Protein AF-M7ZWA8-F1 (afdb_monomer_lite)

Sequence (330 aa):
MGPLGFSVDQLMELAGLSVATAVAEVYKLSEHTRVLIICGPGNNGGDGLVAARHLYHFGYKPFVCYPKRTAKPLYSGLVTQLESLAIPFVPVEDLPQDLSGQYDIVIDAMFGFSFHGAPRPPFDDLIQMLVSLSVIGDSAKRPPIVSVDIPSGWHVEEGDVSGGGIKPDMLVSLTAPKLCAKKFTGPHHFLGGRFVPPPISSKYGLELPPYPGTSMCVRIGKVPSVDISSLRENYISPELLETQVMPNPFDQFRTWFDEAVTAGLREPNAMALTTVNKAGKPSSRMVLLKGVDKQGFVWYTNYGSQKAHDLSENSNAALLFYWNEMNRQL

InterPro domains:
  IPR004443 YjeF N-terminal domain [PF03853] (9-180)
  IPR004443 YjeF N-terminal domain [PS51385] (1-208)
  IPR004443 YjeF N-terminal domain [TIGR00197] (4-185)
  IPR011576 Pyridoxamine 5'-phosphate oxidase, N-terminal [PF01243] (257-326)
  IPR012349 FMN-binding split barrel [G3DSA:2.30.110.10] (234-330)
  IPR032976 YjeF N-terminal domain-containing protein NAXE-like [PTHR13232] (1-326)
  IPR036652 YjeF N-terminal domain superfamily [G3DSA:3.40.50.10260] (1-225)
  IPR036652 YjeF N-terminal domain superfamily [SSF64153] (4-215)

Radius of gyration: 27.03 Å; chains: 1; bounding box: 62×46×78 Å

Foldseek 3Di:
DDPVPDDLLNLLLQLLQLLLLLCCVPPPCVQFAEEEEEAAQDSLSSSSLSVQLVNVVVRHQYEYAYAHHHPDPSRVVSVVSCVVSVRHHAYPVRDDLACQVPGQAYEASHDAQPDDDADDPPVVVVFVSQLVLVPPPPPPGHHAYE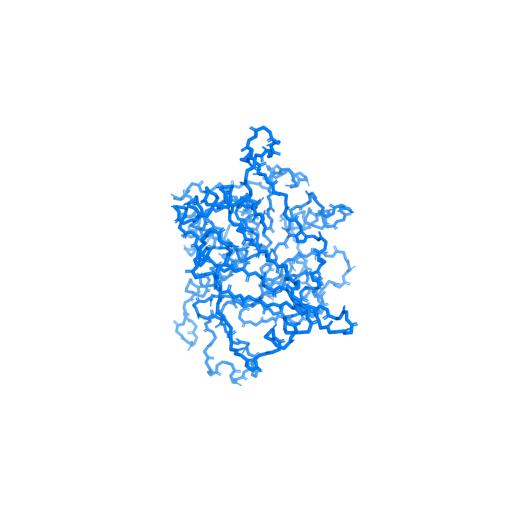YRQAQPPAHQACGCPVVSGHQGLEYEHEPDHTNNCVVHDHQWYKYARPPQDPVNCVVVVPPDDDDPDPRRMDTDDDNGPPPPVVPDDDDPAPDDDPVNADPDVQVRVVVVLVVCVVVVHDQQQWKKKWFAAPVRDIDIDIFGFDDQDPVGTDTDDDCPDPRVNRCVRPVDMDIWGDDPVNRDMD

Secondary structure (DSSP, 8-state):
--TTS--HHHHHHHHHHHHHHHHHHHS-TTT--EEEEEE-SSHHHHHHHHHHHHHHHTT-EEEEE-SS---SHHHHHHHHHHHHTTPPBPPGGGS-S--TTT-SEEEEES--TT--S---TTHHHHHHHHHHHHH-S-TTSSPPEEEESS-TTSBTTTB-TTS-S---SEEEEESS--GGGGG--SSEEEEE-TT--HHHHHHHT--PPPPPTT-SEEEESSPP---GGGG-----PPP--GGGS-SSHHHHHHHHHHHHHHTT-SSTTEEEEEEE-TTS-EEEEEEEEEEE-SS-EEE---TTSHHHHHHHH---EEEE-EEGGGTEE-

Structure (mmCIF, N/CA/C/O backbone):
data_AF-M7ZWA8-F1
#
_entry.id   AF-M7ZWA8-F1
#
loop_
_atom_site.group_PDB
_atom_site.id
_atom_site.type_symbol
_atom_site.label_atom_id
_atom_site.label_alt_id
_atom_site.label_comp_id
_atom_site.label_asym_id
_atom_site.label_entity_id
_atom_site.label_seq_id
_atom_site.pdbx_PDB_ins_code
_atom_site.Cartn_x
_atom_site.Cartn_y
_atom_site.Cartn_z
_atom_site.occupancy
_atom_site.B_iso_or_equiv
_atom_site.auth_seq_id
_atom_site.auth_comp_id
_atom_site.auth_asym_id
_atom_site.auth_atom_id
_atom_site.pdbx_PDB_model_num
ATOM 1 N N . MET A 1 1 ? 9.635 -17.002 -21.683 1.00 58.09 1 MET A N 1
ATOM 2 C CA . MET A 1 1 ? 9.293 -17.892 -20.556 1.00 58.09 1 MET A CA 1
ATOM 3 C C . MET A 1 1 ? 10.594 -18.245 -19.848 1.00 58.09 1 MET A C 1
ATOM 5 O O . MET A 1 1 ? 11.557 -18.559 -20.538 1.00 58.09 1 MET A O 1
ATOM 9 N N . GLY A 1 2 ? 10.674 -18.057 -18.529 1.00 71.75 2 GLY A N 1
ATOM 10 C CA . GLY A 1 2 ? 11.889 -18.336 -17.753 1.00 71.75 2 GLY A CA 1
ATOM 11 C C . GLY A 1 2 ? 12.119 -19.838 -17.525 1.00 71.75 2 GLY A C 1
ATOM 12 O O . GLY A 1 2 ? 11.257 -20.644 -17.873 1.00 71.75 2 GLY A O 1
ATOM 13 N N . PRO A 1 3 ? 13.235 -20.233 -16.881 1.00 77.25 3 PRO A N 1
ATOM 14 C CA . PRO A 1 3 ? 13.569 -21.642 -16.620 1.00 77.25 3 PRO A CA 1
ATOM 15 C C . PRO A 1 3 ? 12.551 -22.375 -15.728 1.00 77.25 3 PRO A C 1
ATOM 17 O O . PRO A 1 3 ? 12.575 -23.596 -15.645 1.00 77.25 3 PRO A O 1
ATOM 20 N N . LEU A 1 4 ? 11.654 -21.636 -15.068 1.00 88.25 4 LEU A N 1
ATOM 21 C CA . LEU A 1 4 ? 10.592 -22.161 -14.205 1.00 88.25 4 LEU A CA 1
ATOM 22 C C . LEU A 1 4 ? 9.206 -22.138 -14.870 1.00 88.25 4 LEU A C 1
ATOM 24 O O . LEU A 1 4 ? 8.205 -22.314 -14.188 1.00 88.25 4 LEU A O 1
ATOM 28 N N . GLY A 1 5 ? 9.119 -21.852 -16.172 1.00 92.56 5 GLY A N 1
ATOM 29 C CA . GLY A 1 5 ? 7.845 -21.831 -16.902 1.00 92.56 5 GLY A CA 1
ATOM 30 C C . GLY A 1 5 ? 7.009 -20.558 -16.723 1.00 92.56 5 GLY A C 1
ATOM 31 O O . GLY A 1 5 ? 6.038 -20.369 -17.448 1.00 92.56 5 GLY A O 1
ATOM 32 N N . PHE A 1 6 ? 7.395 -19.642 -15.831 1.00 94.25 6 PHE A N 1
ATOM 33 C CA . PHE A 1 6 ? 6.707 -18.358 -15.696 1.00 94.25 6 PHE A CA 1
ATOM 34 C C . PHE A 1 6 ? 6.985 -17.436 -16.885 1.00 94.25 6 PHE A C 1
ATOM 36 O O . PHE A 1 6 ? 8.120 -17.288 -17.367 1.00 94.25 6 PHE A O 1
ATOM 43 N N . SER A 1 7 ? 5.922 -16.806 -17.361 1.00 95.75 7 SER A N 1
ATOM 44 C CA . SER A 1 7 ? 5.976 -15.708 -18.318 1.00 95.75 7 SER A CA 1
ATOM 45 C C . SER A 1 7 ? 6.140 -14.362 -17.596 1.00 95.75 7 SER A C 1
ATOM 47 O O . SER A 1 7 ? 5.950 -14.266 -16.383 1.00 95.75 7 SER A O 1
ATOM 49 N N . VAL A 1 8 ? 6.564 -13.325 -18.324 1.00 95.25 8 VAL A N 1
ATOM 50 C CA . VAL A 1 8 ? 6.793 -11.997 -17.724 1.00 95.25 8 VAL A CA 1
ATOM 51 C C . VAL A 1 8 ? 5.465 -11.356 -17.334 1.00 95.25 8 VAL A C 1
ATOM 53 O O . VAL A 1 8 ? 5.364 -10.796 -16.253 1.00 95.25 8 VAL A O 1
ATOM 56 N N . ASP A 1 9 ? 4.449 -11.498 -18.180 1.00 96.25 9 ASP A N 1
ATOM 57 C CA . ASP A 1 9 ? 3.071 -11.068 -17.951 1.00 96.25 9 ASP A CA 1
ATOM 58 C C . ASP A 1 9 ? 2.475 -11.681 -16.684 1.00 96.25 9 ASP A C 1
ATOM 60 O O . ASP A 1 9 ? 1.936 -10.943 -15.870 1.00 96.25 9 ASP A O 1
ATOM 64 N N . GLN A 1 10 ? 2.639 -12.987 -16.446 1.00 97.81 10 GLN A N 1
ATOM 65 C CA . GLN A 1 10 ? 2.146 -13.613 -15.211 1.00 97.81 10 GLN A CA 1
ATOM 66 C C . GLN A 1 10 ? 2.791 -13.028 -13.950 1.00 97.81 10 GLN A C 1
ATOM 68 O O . GLN A 1 10 ? 2.103 -12.759 -12.969 1.00 97.81 10 GLN A O 1
ATOM 73 N N . LEU A 1 11 ? 4.115 -12.851 -13.956 1.00 97.69 11 LEU A N 1
ATOM 74 C CA . LEU A 1 11 ? 4.826 -12.329 -12.786 1.00 97.69 11 LEU A CA 1
ATOM 75 C C . LEU A 1 11 ? 4.516 -10.847 -12.555 1.00 97.69 11 LEU A C 1
ATOM 77 O O . LEU A 1 11 ? 4.308 -10.450 -11.413 1.00 97.69 11 LEU A O 1
ATOM 81 N N . MET A 1 12 ? 4.434 -10.063 -13.632 1.00 98.44 12 MET A N 1
ATOM 82 C CA . MET A 1 12 ? 4.075 -8.644 -13.610 1.00 98.44 12 MET A CA 1
ATOM 83 C C . MET A 1 12 ? 2.634 -8.433 -13.132 1.00 98.44 12 MET A C 1
ATOM 85 O O . MET A 1 12 ? 2.378 -7.544 -12.326 1.00 98.44 12 MET A O 1
ATOM 89 N N . GLU A 1 13 ? 1.699 -9.294 -13.550 1.00 98.75 13 GLU A N 1
ATOM 90 C CA . GLU A 1 13 ? 0.309 -9.255 -13.083 1.00 98.75 13 GLU A CA 1
ATOM 91 C C . GLU A 1 13 ? 0.227 -9.420 -11.561 1.00 98.75 13 GLU A C 1
ATOM 93 O O . GLU A 1 13 ? -0.426 -8.643 -10.864 1.00 98.75 13 GLU A O 1
ATOM 98 N N . LEU A 1 14 ? 0.934 -10.422 -11.029 1.00 98.69 14 LEU A N 1
ATOM 99 C CA . LEU A 1 14 ? 0.960 -10.696 -9.595 1.00 98.69 14 LEU A CA 1
ATOM 100 C C . LEU A 1 14 ? 1.729 -9.619 -8.820 1.00 98.69 14 LEU A C 1
ATOM 102 O O . LEU A 1 14 ? 1.337 -9.283 -7.706 1.00 98.69 14 LEU A O 1
ATOM 106 N N . ALA A 1 15 ? 2.801 -9.069 -9.393 1.00 98.69 15 ALA A N 1
ATOM 107 C CA . ALA A 1 15 ? 3.574 -7.988 -8.793 1.00 98.69 15 ALA A CA 1
ATOM 108 C C . ALA A 1 15 ? 2.755 -6.696 -8.672 1.00 98.69 15 ALA A C 1
ATOM 110 O O . ALA A 1 15 ? 2.646 -6.146 -7.576 1.00 98.69 15 ALA A O 1
ATOM 111 N N . GLY A 1 16 ? 2.117 -6.247 -9.755 1.00 98.81 16 GLY A N 1
ATOM 112 C CA . GLY A 1 16 ? 1.260 -5.063 -9.715 1.00 98.81 16 GLY A CA 1
ATOM 113 C C . GLY A 1 16 ? 0.026 -5.255 -8.828 1.00 98.81 16 GLY A C 1
ATOM 114 O O . GLY A 1 16 ? -0.346 -4.335 -8.099 1.00 98.81 16 GLY A O 1
ATOM 115 N N . LEU A 1 17 ? -0.556 -6.463 -8.781 1.00 98.81 17 LEU A N 1
ATOM 116 C CA . LEU A 1 17 ? -1.600 -6.800 -7.806 1.00 98.81 17 LEU A CA 1
ATOM 117 C C . LEU A 1 17 ? -1.089 -6.683 -6.361 1.00 98.81 17 LEU A C 1
ATOM 119 O O . LEU A 1 17 ? -1.789 -6.125 -5.516 1.00 98.81 17 LEU A O 1
ATOM 123 N N . SER A 1 18 ? 0.125 -7.157 -6.058 1.00 98.81 18 SER A N 1
ATOM 124 C CA . SER A 1 18 ? 0.731 -6.980 -4.731 1.00 98.81 18 SER A CA 1
ATOM 125 C C . SER A 1 18 ? 0.903 -5.504 -4.366 1.00 98.81 18 SER A C 1
ATOM 127 O O . SER A 1 18 ? 0.629 -5.139 -3.225 1.00 98.81 18 SER A O 1
ATOM 129 N N . VAL A 1 19 ? 1.324 -4.657 -5.314 1.00 98.88 19 VAL A N 1
ATOM 130 C CA . VAL A 1 19 ? 1.455 -3.204 -5.104 1.00 98.88 19 VAL A CA 1
ATOM 131 C C . VAL A 1 19 ? 0.098 -2.579 -4.795 1.00 98.88 19 VAL A C 1
ATOM 133 O O . VAL A 1 19 ? -0.048 -1.925 -3.765 1.00 98.88 19 VAL A O 1
ATOM 136 N N . ALA A 1 20 ? -0.913 -2.825 -5.633 1.00 98.81 20 ALA A N 1
ATOM 137 C CA . ALA A 1 20 ? -2.263 -2.306 -5.415 1.00 98.81 20 ALA A CA 1
ATOM 138 C C . ALA A 1 20 ? -2.852 -2.777 -4.073 1.00 98.81 20 ALA A C 1
ATOM 140 O O . ALA A 1 20 ? -3.485 -1.997 -3.364 1.00 98.81 20 ALA A O 1
ATOM 141 N N . THR A 1 21 ? -2.604 -4.037 -3.697 1.00 98.44 21 THR A N 1
ATOM 142 C CA . THR A 1 21 ? -3.064 -4.607 -2.420 1.00 98.44 21 THR A CA 1
ATOM 143 C C . THR A 1 21 ? -2.392 -3.920 -1.230 1.00 98.44 21 THR A C 1
ATOM 145 O O . THR A 1 21 ? -3.076 -3.554 -0.278 1.00 98.44 21 THR A O 1
ATOM 148 N N . ALA A 1 22 ? -1.076 -3.691 -1.291 1.00 98.31 22 ALA A N 1
ATOM 149 C CA . ALA A 1 22 ? -0.336 -3.010 -0.228 1.00 98.31 22 ALA A CA 1
ATOM 150 C C . ALA A 1 22 ? -0.815 -1.562 -0.035 1.00 98.31 22 ALA A C 1
ATOM 152 O O . ALA A 1 22 ? -1.001 -1.116 1.098 1.00 98.31 22 ALA A O 1
ATOM 153 N N . VAL A 1 23 ? -1.077 -0.853 -1.139 1.00 98.44 23 VAL A N 1
ATOM 154 C CA . VAL A 1 23 ? -1.675 0.490 -1.118 1.00 98.44 23 VAL A CA 1
ATOM 155 C C . VAL A 1 23 ? -3.045 0.457 -0.441 1.00 98.44 23 VAL A C 1
ATOM 157 O O . VAL A 1 23 ? -3.272 1.226 0.492 1.00 98.44 23 VAL A O 1
ATOM 160 N N . ALA A 1 24 ? -3.923 -0.465 -0.845 1.00 97.19 24 ALA A N 1
ATOM 161 C CA . ALA A 1 24 ? -5.278 -0.570 -0.303 1.00 97.19 24 ALA A CA 1
ATOM 162 C C . ALA A 1 24 ? -5.338 -1.017 1.166 1.00 97.19 24 ALA A C 1
ATOM 164 O O . ALA A 1 24 ? -6.268 -0.666 1.899 1.00 97.19 24 ALA A O 1
ATOM 165 N N . GLU A 1 25 ? -4.335 -1.765 1.632 1.00 95.50 25 GLU A N 1
ATOM 166 C CA . GLU A 1 25 ? -4.225 -2.133 3.041 1.00 95.50 25 GLU A CA 1
ATOM 167 C C . GLU A 1 25 ? -4.046 -0.890 3.926 1.00 95.50 25 GLU A C 1
ATOM 169 O O . GLU A 1 25 ? -4.666 -0.798 4.991 1.00 95.50 25 GLU A O 1
ATOM 174 N N . VAL A 1 26 ? -3.248 0.080 3.470 1.00 94.88 26 VAL A N 1
ATOM 175 C CA . VAL A 1 26 ? -2.852 1.260 4.252 1.00 94.88 26 VAL A CA 1
ATOM 176 C C . VAL A 1 26 ? -3.747 2.464 4.013 1.00 94.88 26 VAL A C 1
ATOM 178 O O . VAL A 1 26 ? -4.268 3.031 4.968 1.00 94.88 26 VAL A O 1
ATOM 181 N N . TYR A 1 27 ? -3.921 2.863 2.759 1.00 95.44 27 TYR A N 1
ATOM 182 C CA . TYR A 1 27 ? -4.516 4.145 2.405 1.00 95.44 27 TYR A CA 1
ATOM 183 C C . TYR A 1 27 ? -5.984 3.949 2.047 1.00 95.44 27 TYR A C 1
ATOM 185 O O . TYR A 1 27 ? -6.308 3.534 0.938 1.00 95.44 27 TYR A O 1
ATOM 193 N N . LYS A 1 28 ? -6.889 4.195 3.000 1.00 92.25 28 LYS A N 1
ATOM 194 C CA . LYS A 1 28 ? -8.321 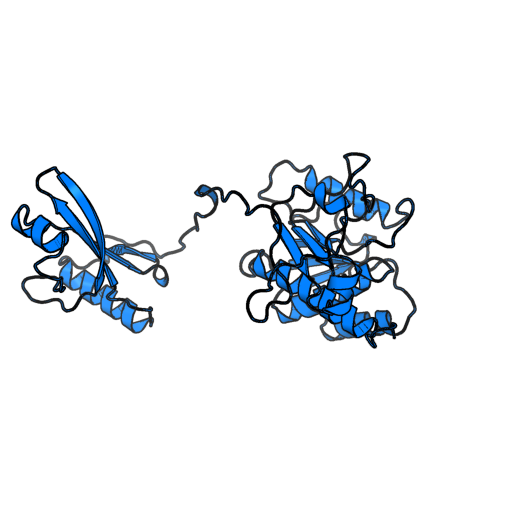3.899 2.841 1.00 92.25 28 LYS A CA 1
ATOM 195 C C . LYS A 1 28 ? -8.983 4.799 1.798 1.00 92.25 28 LYS A C 1
ATOM 197 O O . LYS A 1 28 ? -8.720 5.996 1.754 1.00 92.25 28 LYS A O 1
ATOM 202 N N . LEU A 1 29 ? -9.910 4.229 1.024 1.00 91.06 29 LEU A N 1
ATOM 203 C CA . LEU A 1 29 ? -10.669 4.928 -0.025 1.00 91.06 29 LEU A CA 1
ATOM 204 C C . LEU A 1 29 ? -11.411 6.176 0.466 1.00 91.06 29 LEU A C 1
ATOM 206 O O . LEU A 1 29 ? -11.543 7.131 -0.292 1.00 91.06 29 LEU A O 1
ATOM 210 N N . SER A 1 30 ? -11.888 6.170 1.715 1.00 88.69 30 SER A N 1
ATOM 211 C CA . SER A 1 30 ? -12.590 7.302 2.336 1.00 88.69 30 SER A CA 1
ATOM 212 C C . SER A 1 30 ? -11.746 8.576 2.401 1.00 88.69 30 SER A C 1
ATOM 214 O O . SER A 1 30 ? -12.301 9.667 2.479 1.00 88.69 30 SER A O 1
ATOM 216 N N . GLU A 1 31 ? -10.423 8.434 2.362 1.00 88.88 31 GLU A N 1
ATOM 217 C CA . GLU A 1 31 ? -9.459 9.523 2.526 1.00 88.88 31 GLU A CA 1
ATOM 218 C C . GLU A 1 31 ? -8.548 9.676 1.305 1.00 88.88 31 GLU A C 1
ATOM 220 O O . GLU A 1 31 ? -8.178 10.786 0.939 1.00 88.88 31 GLU A O 1
ATOM 225 N N . HIS A 1 32 ? -8.201 8.562 0.657 1.00 94.12 32 HIS A N 1
ATOM 226 C CA . HIS A 1 32 ? -7.210 8.508 -0.406 1.00 94.12 32 HIS A CA 1
ATOM 227 C C . HIS A 1 32 ? -7.838 7.895 -1.654 1.00 94.12 32 HIS A C 1
ATOM 229 O O . HIS A 1 32 ? -7.825 6.681 -1.837 1.00 94.12 32 HIS A O 1
ATOM 235 N N . THR A 1 33 ? -8.429 8.717 -2.519 1.00 96.75 33 THR A N 1
ATOM 236 C CA . THR A 1 33 ? -9.113 8.221 -3.722 1.00 96.75 33 THR A CA 1
ATOM 237 C C . THR A 1 33 ? -8.258 8.395 -4.977 1.00 96.75 33 THR A C 1
ATOM 239 O O . THR A 1 33 ? -8.210 7.498 -5.815 1.00 96.75 33 THR A O 1
ATOM 242 N N . ARG A 1 34 ? -7.609 9.547 -5.153 1.00 97.88 34 ARG A N 1
ATOM 243 C CA . ARG A 1 34 ? -6.895 9.944 -6.377 1.00 97.88 34 ARG A CA 1
ATOM 244 C C . ARG A 1 34 ? -5.448 9.474 -6.313 1.00 97.88 34 ARG A C 1
ATOM 246 O O . ARG A 1 34 ? -4.700 9.910 -5.444 1.00 97.88 34 ARG A O 1
ATOM 253 N N . VAL A 1 35 ? -5.035 8.620 -7.244 1.00 98.69 35 VAL A N 1
ATOM 254 C CA . VAL A 1 35 ? -3.694 8.016 -7.230 1.00 98.69 35 VAL A CA 1
ATOM 255 C C . VAL A 1 35 ? -2.954 8.376 -8.507 1.00 98.69 35 VAL A C 1
ATOM 257 O O . VAL A 1 35 ? -3.408 8.009 -9.583 1.00 98.69 35 VAL A O 1
ATOM 260 N N . LEU A 1 36 ? -1.813 9.056 -8.414 1.00 98.75 36 LEU A N 1
ATOM 261 C CA . LEU A 1 36 ? -0.907 9.229 -9.551 1.00 98.75 36 LEU A CA 1
ATOM 262 C C . LEU A 1 36 ? 0.085 8.067 -9.591 1.00 98.75 36 LEU A C 1
ATOM 264 O O . LEU A 1 36 ? 0.727 7.779 -8.589 1.00 98.75 36 LEU A O 1
ATOM 268 N N . ILE A 1 37 ? 0.260 7.431 -10.744 1.00 98.88 37 ILE A N 1
ATOM 269 C CA . ILE A 1 37 ? 1.256 6.384 -10.966 1.00 98.88 37 ILE A CA 1
ATOM 270 C C . ILE A 1 37 ? 2.236 6.867 -12.030 1.00 98.88 37 ILE A C 1
ATOM 272 O O . ILE A 1 37 ? 1.849 7.116 -13.172 1.00 98.88 37 ILE A O 1
ATOM 276 N N . ILE A 1 38 ? 3.510 6.993 -11.662 1.00 98.75 38 ILE A N 1
ATOM 277 C CA . ILE A 1 38 ? 4.579 7.430 -12.561 1.00 98.75 38 ILE A CA 1
ATOM 278 C C . ILE A 1 38 ? 5.357 6.198 -13.027 1.00 98.75 38 ILE A C 1
ATOM 280 O O . ILE A 1 38 ? 6.139 5.613 -12.276 1.00 98.75 38 ILE A O 1
ATOM 284 N N . CYS A 1 39 ? 5.135 5.794 -14.275 1.00 98.81 39 CYS A N 1
ATOM 285 C CA . CYS A 1 39 ? 5.674 4.567 -14.852 1.00 98.81 39 CYS A CA 1
ATOM 286 C C . CYS A 1 39 ? 6.946 4.825 -15.665 1.00 98.81 39 CYS A C 1
ATOM 288 O O . CYS A 1 39 ? 6.996 5.695 -16.538 1.00 98.81 39 CYS A O 1
ATOM 290 N N . GLY A 1 40 ? 7.971 4.006 -15.441 1.00 98.31 40 GLY A N 1
ATOM 291 C CA . GLY A 1 40 ? 9.184 4.012 -16.254 1.00 98.31 40 GLY A CA 1
ATOM 292 C C . GLY A 1 40 ? 9.107 3.094 -17.472 1.00 98.31 40 GLY A C 1
ATOM 293 O O . GLY A 1 40 ? 8.139 2.362 -17.661 1.00 98.31 40 GLY A O 1
ATOM 294 N N . PRO A 1 41 ? 10.147 3.067 -18.319 1.00 97.00 41 PRO A N 1
ATOM 295 C CA . PRO A 1 41 ? 10.112 2.330 -19.582 1.00 97.00 41 PRO A CA 1
ATOM 296 C C . PRO A 1 41 ? 10.268 0.808 -19.412 1.00 97.00 41 PRO A C 1
ATOM 298 O O . PRO A 1 41 ? 10.149 0.067 -20.385 1.00 97.00 41 PRO A O 1
ATOM 301 N N . GLY A 1 42 ? 10.600 0.325 -18.214 1.00 96.50 42 GLY A N 1
ATOM 302 C CA . GLY A 1 42 ? 10.959 -1.072 -17.960 1.00 96.50 42 GLY A CA 1
ATOM 303 C C . GLY A 1 42 ? 9.869 -1.886 -17.267 1.00 96.50 42 GLY A C 1
ATOM 304 O O . GLY A 1 42 ? 8.709 -1.486 -17.202 1.00 96.50 42 GLY A O 1
ATOM 305 N N . ASN A 1 43 ? 10.287 -3.016 -16.687 1.00 97.62 43 ASN A N 1
ATOM 306 C CA . ASN A 1 43 ? 9.396 -3.913 -15.949 1.00 97.62 43 ASN A CA 1
ATOM 307 C C . ASN A 1 43 ? 8.722 -3.205 -14.765 1.00 97.62 43 ASN A C 1
ATOM 309 O O . ASN A 1 43 ? 7.519 -3.354 -14.622 1.00 97.62 43 ASN A O 1
ATOM 313 N N . ASN A 1 44 ? 9.451 -2.362 -14.017 1.00 97.88 44 ASN A N 1
ATOM 314 C CA . ASN A 1 44 ? 8.882 -1.603 -12.892 1.00 97.88 44 ASN A CA 1
ATOM 315 C C . ASN A 1 44 ? 7.708 -0.717 -13.337 1.00 97.88 44 ASN A C 1
ATOM 317 O O . ASN A 1 44 ? 6.686 -0.643 -12.666 1.00 97.88 44 ASN A O 1
ATOM 321 N N . GLY A 1 45 ? 7.820 -0.099 -14.519 1.00 98.56 45 GLY A N 1
ATOM 322 C CA . GLY A 1 45 ? 6.717 0.661 -15.101 1.00 98.56 45 GLY A CA 1
ATOM 323 C C . GLY A 1 45 ? 5.547 -0.229 -15.496 1.00 98.56 45 GLY A C 1
ATOM 324 O O . GLY A 1 45 ? 4.405 0.149 -15.277 1.00 98.56 45 GLY A O 1
ATOM 325 N N . GLY A 1 46 ? 5.812 -1.430 -16.015 1.00 98.69 46 GLY A N 1
ATOM 326 C CA . GLY A 1 46 ? 4.784 -2.448 -16.245 1.00 98.69 46 GLY A CA 1
ATOM 327 C C . GLY A 1 46 ? 4.051 -2.864 -14.965 1.00 98.69 46 GLY A C 1
ATOM 328 O O . GLY A 1 46 ? 2.822 -2.905 -14.968 1.00 98.69 46 GLY A O 1
ATOM 329 N N . ASP A 1 47 ? 4.780 -3.075 -13.865 1.00 98.88 47 ASP A N 1
ATOM 330 C CA . ASP A 1 47 ? 4.202 -3.347 -12.542 1.00 98.88 47 ASP A CA 1
ATOM 331 C C . ASP A 1 47 ? 3.305 -2.179 -12.089 1.00 98.88 47 ASP A C 1
ATOM 333 O O . ASP A 1 47 ? 2.200 -2.400 -11.594 1.00 98.88 47 ASP A O 1
ATOM 337 N N . GLY A 1 48 ? 3.729 -0.934 -12.343 1.00 98.88 48 GLY A N 1
ATOM 338 C CA . GLY A 1 48 ? 2.927 0.274 -12.123 1.00 98.88 48 GLY A CA 1
ATOM 339 C C . GLY A 1 48 ? 1.644 0.329 -12.962 1.00 98.88 48 GLY A C 1
ATOM 340 O O . GLY A 1 48 ? 0.580 0.644 -12.432 1.00 98.88 48 GLY A O 1
ATOM 341 N N . LEU A 1 49 ? 1.700 -0.027 -14.252 1.00 98.94 49 LEU A N 1
ATOM 342 C CA . LEU A 1 49 ? 0.510 -0.087 -15.116 1.00 98.94 49 LEU A CA 1
ATOM 343 C C . LEU A 1 49 ? -0.491 -1.143 -14.622 1.00 98.94 49 LEU A C 1
ATOM 345 O O . LEU A 1 49 ? -1.692 -0.886 -14.573 1.00 98.94 49 LEU A O 1
ATOM 349 N N . VAL A 1 50 ? -0.007 -2.320 -14.215 1.00 98.94 50 VAL A N 1
ATOM 350 C CA . VAL A 1 50 ? -0.849 -3.360 -13.608 1.00 98.94 50 VAL A CA 1
ATOM 351 C C . VAL A 1 50 ? -1.450 -2.868 -12.288 1.00 98.94 50 VAL A C 1
ATOM 353 O O . VAL A 1 50 ? -2.650 -3.037 -12.063 1.00 98.94 50 VAL A O 1
ATOM 356 N N . ALA A 1 51 ? -0.653 -2.223 -11.430 1.00 98.94 51 ALA A N 1
ATOM 357 C CA . ALA A 1 51 ? -1.131 -1.662 -10.170 1.00 98.94 51 ALA A CA 1
ATOM 358 C C . ALA A 1 51 ? -2.238 -0.622 -10.397 1.00 98.94 51 ALA A C 1
ATOM 360 O O . ALA A 1 51 ? -3.261 -0.673 -9.719 1.00 98.94 51 ALA A O 1
ATOM 361 N N . ALA A 1 52 ? -2.092 0.260 -11.393 1.00 98.94 52 ALA A N 1
ATOM 362 C CA . ALA A 1 52 ? -3.119 1.231 -11.767 1.00 98.94 52 ALA A CA 1
ATOM 363 C C . ALA A 1 52 ? -4.448 0.550 -12.139 1.00 98.94 52 ALA A C 1
ATOM 365 O O . ALA A 1 52 ? -5.504 0.966 -11.661 1.00 98.94 52 ALA A O 1
ATOM 366 N N . ARG A 1 53 ? -4.410 -0.537 -12.924 1.00 98.88 53 ARG A N 1
ATOM 367 C CA . ARG A 1 53 ? -5.616 -1.306 -13.274 1.00 98.88 53 ARG A CA 1
ATOM 368 C C . ARG A 1 53 ? -6.289 -1.917 -12.045 1.00 98.88 53 ARG A C 1
ATOM 370 O O . ARG A 1 53 ? -7.504 -1.818 -11.904 1.00 98.88 53 ARG A O 1
ATOM 377 N N . HIS A 1 54 ? -5.527 -2.549 -11.154 1.00 98.94 54 HIS A N 1
ATOM 378 C CA . HIS A 1 54 ? -6.103 -3.142 -9.939 1.00 98.94 54 HIS A CA 1
ATOM 379 C C . HIS A 1 54 ? -6.654 -2.085 -8.987 1.00 98.94 54 HIS A C 1
ATOM 381 O O . HIS A 1 54 ? -7.747 -2.264 -8.465 1.00 98.94 54 HIS A O 1
ATOM 387 N N . LEU A 1 55 ? -5.966 -0.953 -8.823 1.00 98.88 55 LEU A N 1
ATOM 388 C CA . LEU A 1 55 ? -6.452 0.164 -8.012 1.00 98.88 55 LEU A CA 1
ATOM 389 C C . LEU A 1 55 ? -7.790 0.710 -8.526 1.00 98.88 55 LEU A C 1
ATOM 391 O O . LEU A 1 55 ? -8.677 0.975 -7.718 1.00 98.88 55 LEU A O 1
ATOM 395 N N . TYR A 1 56 ? -7.985 0.796 -9.846 1.00 98.81 56 TYR A N 1
ATOM 396 C CA . TYR A 1 56 ? -9.297 1.115 -10.419 1.00 98.81 56 TYR A CA 1
ATOM 397 C C . TYR A 1 56 ? -10.372 0.115 -9.968 1.00 98.81 56 TYR A C 1
ATOM 399 O O . TYR A 1 56 ? -11.426 0.510 -9.475 1.00 98.81 56 TYR A O 1
ATOM 407 N N . HIS A 1 57 ? -10.099 -1.189 -10.072 1.00 98.69 57 HIS A N 1
ATOM 408 C CA . HIS A 1 57 ? -11.039 -2.228 -9.633 1.00 98.69 57 HIS A CA 1
ATOM 409 C C . HIS A 1 57 ? -11.258 -2.256 -8.115 1.00 98.69 57 HIS A C 1
ATOM 411 O O . HIS A 1 57 ? -12.303 -2.715 -7.661 1.00 98.69 57 HIS A O 1
ATOM 417 N N . PHE A 1 58 ? -10.309 -1.741 -7.334 1.00 98.38 58 PHE A N 1
ATOM 418 C CA . PHE A 1 58 ? -10.453 -1.557 -5.891 1.00 98.38 58 PHE A CA 1
ATOM 419 C C . PHE A 1 58 ? -11.242 -0.293 -5.526 1.00 98.38 58 PHE A C 1
ATOM 421 O O . PHE A 1 58 ? -11.535 -0.102 -4.353 1.00 98.38 58 PHE A O 1
ATOM 428 N N . GLY A 1 59 ? -11.620 0.546 -6.495 1.00 98.31 59 GLY A N 1
ATOM 429 C CA . GLY A 1 59 ? -12.443 1.742 -6.286 1.00 98.31 59 GLY A CA 1
ATOM 430 C C . GLY A 1 59 ? -11.668 3.062 -6.222 1.00 98.31 59 GLY A C 1
ATOM 431 O O . GLY A 1 59 ? -12.283 4.111 -6.032 1.00 98.31 59 GLY A O 1
ATOM 432 N N . TYR A 1 60 ? -10.343 3.042 -6.402 1.00 98.69 60 TYR A N 1
ATOM 433 C CA . TYR A 1 60 ? -9.538 4.261 -6.515 1.00 98.69 60 TYR A CA 1
ATOM 434 C C . TYR A 1 60 ? -9.749 4.931 -7.881 1.00 98.69 60 TYR A C 1
ATOM 436 O O . TYR A 1 60 ? -10.261 4.340 -8.832 1.00 98.69 60 TYR A O 1
ATOM 444 N N . LYS A 1 61 ? -9.288 6.177 -7.999 1.00 98.62 61 LYS A N 1
ATOM 445 C CA . LYS A 1 61 ? -9.225 6.955 -9.241 1.00 98.62 61 LYS A CA 1
ATOM 446 C C . LYS A 1 61 ? -7.761 7.113 -9.668 1.00 98.62 61 LYS A C 1
ATOM 448 O O . LYS A 1 61 ? -7.126 8.095 -9.272 1.00 98.62 61 LYS A O 1
ATOM 453 N N . PRO A 1 62 ? -7.194 6.145 -10.409 1.00 98.75 62 PRO A N 1
ATOM 454 C CA . PRO A 1 62 ? -5.813 6.220 -10.865 1.00 98.75 62 PRO A CA 1
ATOM 455 C C . PRO A 1 62 ? -5.638 7.199 -12.035 1.00 98.75 62 PRO A C 1
ATOM 457 O O . PRO A 1 62 ? -6.525 7.352 -12.871 1.00 98.75 62 PRO A O 1
ATOM 460 N N . PHE A 1 63 ? -4.456 7.802 -12.114 1.00 98.81 63 PHE A N 1
ATOM 461 C CA . PHE A 1 63 ? -3.940 8.633 -13.199 1.00 98.81 63 PHE A CA 1
ATOM 462 C C . PHE A 1 63 ? -2.533 8.136 -13.524 1.00 98.81 63 PHE A C 1
ATOM 464 O O . PHE A 1 63 ? -1.758 7.871 -12.608 1.00 98.81 63 PHE A O 1
ATOM 471 N N . VAL A 1 64 ? -2.178 7.996 -14.799 1.00 98.94 64 VAL A N 1
ATOM 472 C CA . VAL A 1 64 ? -0.898 7.387 -15.190 1.00 98.94 64 VAL A CA 1
ATOM 473 C C . VAL A 1 64 ? -0.024 8.371 -15.953 1.00 98.94 64 VAL A C 1
ATOM 475 O O . VAL A 1 64 ? -0.355 8.775 -17.062 1.00 98.94 64 VAL A O 1
ATOM 478 N N . CYS A 1 65 ? 1.150 8.692 -15.418 1.00 98.75 65 CYS A N 1
ATOM 479 C CA . CYS A 1 65 ? 2.204 9.363 -16.170 1.00 98.75 65 CYS A CA 1
ATOM 480 C C . CYS A 1 65 ? 3.163 8.310 -16.740 1.00 98.75 65 CYS A C 1
ATOM 482 O O . CYS A 1 65 ? 3.898 7.666 -15.992 1.00 98.75 65 CYS A O 1
ATOM 484 N N . TYR A 1 66 ? 3.154 8.102 -18.063 1.00 98.62 66 TYR A N 1
ATOM 485 C CA . TYR A 1 66 ? 4.012 7.109 -18.726 1.00 98.62 66 TYR A CA 1
ATOM 486 C C . TYR A 1 66 ? 4.804 7.727 -19.898 1.00 98.62 66 TYR A C 1
ATOM 488 O O . TYR A 1 66 ? 4.469 7.490 -21.064 1.00 98.62 66 TYR A O 1
ATOM 496 N N . PRO A 1 67 ? 5.849 8.532 -19.608 1.00 97.56 67 PRO A N 1
ATOM 497 C CA . PRO A 1 67 ? 6.502 9.394 -20.598 1.00 97.56 67 PRO A CA 1
ATOM 498 C C . PRO A 1 67 ? 7.308 8.652 -21.662 1.00 97.56 67 PRO A C 1
ATOM 500 O O . PRO A 1 67 ? 7.429 9.119 -22.791 1.00 97.56 67 PRO A O 1
ATOM 503 N N . LYS A 1 68 ? 7.891 7.496 -21.322 1.00 97.12 68 LYS A N 1
ATOM 504 C CA . LYS A 1 68 ? 8.649 6.671 -22.275 1.00 97.12 68 LYS A CA 1
ATOM 505 C C . LYS A 1 68 ? 8.025 5.291 -22.384 1.00 97.12 68 LYS A C 1
ATOM 507 O O . LYS A 1 68 ? 8.385 4.382 -21.639 1.00 97.12 68 LYS A O 1
ATOM 512 N N . ARG A 1 69 ? 7.098 5.145 -23.332 1.00 96.88 69 ARG A N 1
ATOM 513 C CA . ARG A 1 69 ? 6.409 3.880 -23.602 1.00 96.88 69 ARG A CA 1
ATOM 514 C C . ARG A 1 69 ? 7.314 2.914 -24.363 1.00 96.88 69 ARG A C 1
ATOM 516 O O . ARG A 1 69 ? 7.880 3.268 -25.395 1.00 96.88 69 ARG A O 1
ATOM 523 N N . THR A 1 70 ? 7.432 1.682 -23.878 1.00 95.38 70 THR A N 1
ATOM 524 C CA . THR A 1 70 ? 8.232 0.654 -24.554 1.00 95.38 70 THR A CA 1
ATOM 525 C C . THR A 1 70 ? 7.411 -0.037 -25.635 1.00 95.38 70 THR A C 1
ATOM 527 O O . THR A 1 70 ? 6.358 -0.606 -25.358 1.00 95.38 70 THR A O 1
ATOM 530 N N . ALA A 1 71 ? 7.919 -0.040 -26.869 1.00 95.69 71 ALA A N 1
ATOM 531 C CA . ALA A 1 71 ? 7.274 -0.656 -28.028 1.00 95.69 71 ALA A CA 1
ATOM 532 C C . ALA A 1 71 ? 7.386 -2.195 -28.011 1.00 95.69 71 ALA A C 1
ATOM 534 O O . ALA A 1 71 ? 8.082 -2.797 -28.828 1.00 95.69 71 ALA A O 1
ATOM 535 N N . LYS A 1 72 ? 6.728 -2.850 -27.047 1.00 96.81 72 LYS A N 1
ATOM 536 C CA . LYS A 1 72 ? 6.557 -4.311 -27.003 1.00 96.81 72 LYS A CA 1
ATOM 537 C C . LYS A 1 72 ? 5.083 -4.662 -26.765 1.00 96.81 72 LYS A C 1
ATOM 539 O O . LYS A 1 72 ? 4.447 -3.958 -25.979 1.00 96.81 72 LYS A O 1
ATOM 544 N N . PRO A 1 73 ? 4.583 -5.781 -27.332 1.00 97.88 73 PRO A N 1
ATOM 545 C CA . PRO A 1 73 ? 3.182 -6.198 -27.205 1.00 97.88 73 PRO A CA 1
ATOM 546 C C . PRO A 1 73 ? 2.650 -6.232 -25.768 1.00 97.88 73 PRO A C 1
ATOM 548 O O . PRO A 1 73 ? 1.510 -5.850 -25.525 1.00 97.88 73 PRO A O 1
ATOM 551 N N . LEU A 1 74 ? 3.495 -6.639 -24.813 1.00 97.94 74 LEU A N 1
ATOM 552 C CA . LEU A 1 74 ? 3.164 -6.650 -23.388 1.00 97.94 74 LEU A CA 1
ATOM 553 C C . LEU A 1 74 ? 2.722 -5.264 -22.891 1.00 97.94 74 LEU A C 1
ATOM 555 O O . LEU A 1 74 ? 1.625 -5.118 -22.362 1.00 97.94 74 LEU A O 1
ATOM 559 N N . TYR A 1 75 ? 3.552 -4.239 -23.096 1.00 98.31 75 TYR A N 1
ATOM 560 C CA . TYR A 1 75 ? 3.279 -2.891 -22.593 1.00 98.31 75 TYR A CA 1
ATOM 561 C C . TYR A 1 75 ? 2.154 -2.205 -23.364 1.00 98.31 75 TYR A C 1
ATOM 563 O O . TYR A 1 75 ? 1.340 -1.522 -22.752 1.00 98.31 75 TYR A O 1
ATOM 571 N N . SER A 1 76 ? 2.061 -2.413 -24.683 1.00 98.12 76 SER A N 1
ATOM 572 C CA . SER A 1 76 ? 0.917 -1.908 -25.452 1.00 98.12 76 SER A CA 1
ATOM 573 C C . SER A 1 76 ? -0.393 -2.532 -24.975 1.00 98.12 76 SER A C 1
ATOM 575 O O . SER A 1 76 ? -1.376 -1.818 -24.833 1.00 98.12 76 SER A O 1
ATOM 577 N N . GLY A 1 77 ? -0.397 -3.830 -24.650 1.00 98.56 77 GLY A N 1
ATOM 578 C CA . GLY A 1 77 ? -1.563 -4.501 -24.079 1.00 98.56 77 GLY A CA 1
ATOM 579 C C . GLY A 1 77 ? -1.977 -3.915 -22.727 1.00 98.56 77 GLY A C 1
ATOM 580 O O . GLY A 1 77 ? -3.157 -3.650 -22.522 1.00 98.56 77 GLY A O 1
ATOM 581 N N . LEU A 1 78 ? -1.019 -3.649 -21.831 1.00 98.81 78 LEU A N 1
ATOM 582 C CA . LEU A 1 78 ? -1.291 -2.992 -20.545 1.00 98.81 78 LEU A CA 1
ATOM 583 C C . LEU A 1 78 ? -1.859 -1.579 -20.726 1.00 98.81 78 LEU A C 1
ATOM 585 O O . LEU A 1 78 ? -2.820 -1.215 -20.058 1.00 98.81 78 LEU A O 1
ATOM 589 N N . VAL A 1 79 ? -1.311 -0.800 -21.660 1.00 98.81 79 VAL A N 1
ATOM 590 C CA . VAL A 1 79 ? -1.841 0.528 -22.000 1.00 98.81 79 VAL A CA 1
ATOM 591 C C . VAL A 1 79 ? -3.282 0.426 -22.504 1.00 98.81 79 VAL A C 1
ATOM 593 O O . VAL A 1 79 ? -4.149 1.105 -21.965 1.00 98.81 79 VAL A O 1
ATOM 596 N N . THR A 1 80 ? -3.563 -0.470 -23.455 1.00 98.75 80 THR A N 1
ATOM 597 C CA . THR A 1 80 ? -4.922 -0.684 -23.978 1.00 98.75 80 THR A CA 1
ATOM 598 C C . THR A 1 80 ? -5.905 -1.104 -22.881 1.00 98.75 80 THR A C 1
ATOM 600 O O . THR A 1 80 ? -7.048 -0.655 -22.880 1.00 98.75 80 THR A O 1
ATOM 603 N N . GLN A 1 81 ? -5.477 -1.928 -21.918 1.00 98.88 81 GLN A N 1
ATOM 604 C CA . GLN A 1 81 ? -6.309 -2.289 -20.764 1.00 98.88 81 GLN A CA 1
ATOM 605 C C . GLN A 1 81 ? -6.685 -1.053 -19.935 1.00 98.88 81 GLN A C 1
ATOM 607 O O . GLN A 1 81 ? -7.854 -0.884 -19.598 1.00 98.88 81 GLN A O 1
ATOM 612 N N . LEU A 1 82 ? -5.728 -0.172 -19.636 1.00 98.88 82 LEU A N 1
ATOM 613 C CA . LEU A 1 82 ? -5.990 1.058 -18.881 1.00 98.88 82 LEU A CA 1
ATOM 614 C C . LEU A 1 82 ? -6.884 2.035 -19.655 1.00 98.88 82 LEU A C 1
ATOM 616 O O . LEU A 1 82 ? -7.833 2.577 -19.090 1.00 98.88 82 LEU A O 1
ATOM 620 N N . GLU A 1 83 ? -6.640 2.203 -20.956 1.00 98.69 83 GLU A N 1
ATOM 621 C CA . GLU A 1 83 ? -7.476 3.025 -21.841 1.00 98.69 83 GLU A CA 1
ATOM 622 C C . GLU A 1 83 ? -8.919 2.497 -21.901 1.00 98.69 83 GLU A C 1
ATOM 624 O O . GLU A 1 83 ? -9.863 3.284 -21.851 1.00 98.69 83 GLU A O 1
ATOM 629 N N . SER A 1 84 ? -9.116 1.172 -21.916 1.00 98.69 84 SER A N 1
ATOM 630 C CA . SER A 1 84 ? -10.454 0.556 -21.907 1.00 98.69 84 SER A CA 1
ATOM 631 C C . SER A 1 84 ? -11.247 0.805 -20.617 1.00 98.69 84 SER A C 1
ATOM 633 O O . SER A 1 84 ? -12.475 0.772 -20.634 1.00 98.69 84 SER A O 1
ATOM 635 N N . LEU A 1 85 ? -10.550 1.098 -19.515 1.00 98.69 85 LEU A N 1
ATOM 636 C CA . LEU A 1 85 ? -11.133 1.498 -18.230 1.00 98.69 85 LEU A CA 1
ATOM 637 C C . LEU A 1 85 ? -11.280 3.023 -18.102 1.00 98.69 85 LEU A C 1
ATOM 639 O O . LEU A 1 85 ? -11.655 3.515 -17.039 1.00 98.69 85 LEU A O 1
ATOM 643 N N . ALA A 1 86 ? -10.973 3.767 -19.170 1.00 98.62 86 ALA A N 1
ATOM 644 C CA . ALA A 1 86 ? -10.921 5.226 -19.196 1.00 98.62 86 ALA A CA 1
ATOM 645 C C . ALA A 1 86 ? -9.982 5.825 -18.130 1.00 98.62 86 ALA A C 1
ATOM 647 O O . ALA A 1 86 ? -10.226 6.921 -17.622 1.00 98.62 86 ALA A O 1
ATOM 648 N N . ILE A 1 87 ? -8.899 5.117 -17.789 1.00 98.81 87 ILE A N 1
ATOM 649 C CA . ILE A 1 87 ? -7.876 5.624 -16.871 1.00 98.81 87 ILE A CA 1
ATOM 650 C C . ILE A 1 87 ? -7.039 6.678 -17.615 1.00 98.81 87 ILE A C 1
ATOM 652 O O . ILE A 1 87 ? -6.448 6.361 -18.653 1.00 98.81 87 ILE A O 1
ATOM 656 N N . PRO A 1 88 ? -6.977 7.930 -17.126 1.00 98.56 88 PRO A N 1
ATOM 657 C CA . PRO A 1 88 ? -6.297 9.013 -17.822 1.00 98.56 88 PRO A CA 1
ATOM 658 C C . PRO A 1 88 ? -4.779 8.820 -17.826 1.00 98.56 88 PRO A C 1
ATOM 660 O O . PRO A 1 88 ? -4.163 8.566 -16.787 1.00 98.56 88 PRO A O 1
ATOM 663 N N . PHE A 1 89 ? -4.172 9.014 -18.998 1.00 98.69 89 PHE A N 1
ATOM 664 C CA . PHE A 1 89 ? -2.728 9.166 -19.131 1.00 98.69 89 PHE A CA 1
ATOM 665 C C . PHE A 1 89 ? -2.368 10.651 -19.122 1.00 98.69 89 PHE A C 1
ATOM 667 O O . PHE A 1 89 ? -2.790 11.381 -20.014 1.00 98.69 89 PHE A O 1
ATOM 674 N N . VAL A 1 90 ? -1.592 11.082 -18.129 1.00 98.12 90 VAL A N 1
ATOM 675 C CA . VAL A 1 90 ? -1.207 12.483 -17.920 1.00 98.12 90 VAL A CA 1
ATOM 676 C C . VAL A 1 90 ? 0.215 12.702 -18.457 1.00 98.12 90 VAL A C 1
ATOM 678 O O . VAL A 1 90 ? 1.149 12.045 -17.977 1.00 98.12 90 VAL A O 1
ATOM 681 N N . PRO A 1 91 ? 0.408 13.566 -19.470 1.00 97.50 91 PRO A N 1
ATOM 682 C CA . PRO A 1 91 ? 1.732 13.978 -19.935 1.00 97.50 91 PRO A CA 1
ATOM 683 C C . PRO A 1 91 ? 2.560 14.625 -18.817 1.00 97.50 91 PRO A C 1
ATOM 685 O O . PRO A 1 91 ? 2.012 15.130 -17.841 1.00 97.50 91 PRO A O 1
ATOM 688 N N . VAL A 1 92 ? 3.890 14.616 -18.939 1.00 96.50 92 VAL A N 1
ATOM 689 C CA . VAL A 1 92 ? 4.772 15.174 -17.890 1.00 96.50 92 VAL A CA 1
ATOM 690 C C . VAL A 1 92 ? 4.582 16.683 -17.772 1.00 96.50 92 VAL A C 1
ATOM 692 O O . VAL A 1 92 ? 4.573 17.222 -16.673 1.00 96.50 92 VAL A O 1
ATOM 695 N N . GLU A 1 93 ? 4.393 17.344 -18.907 1.00 95.50 93 GLU A N 1
ATOM 696 C CA . GLU A 1 93 ? 4.137 18.774 -19.045 1.00 95.50 93 GLU A CA 1
ATOM 697 C C . GLU A 1 93 ? 2.824 19.237 -18.393 1.00 95.50 93 GLU A C 1
ATOM 699 O O . GLU A 1 93 ? 2.720 20.402 -18.012 1.00 95.50 93 GLU A O 1
ATOM 704 N N . ASP A 1 94 ? 1.863 18.326 -18.217 1.00 95.94 94 ASP A N 1
ATOM 705 C CA . ASP A 1 94 ? 0.563 18.608 -17.600 1.00 95.94 94 ASP A CA 1
ATOM 706 C C . ASP A 1 94 ? 0.556 18.314 -16.089 1.00 95.94 94 ASP A C 1
ATOM 708 O O . ASP A 1 94 ? -0.417 18.627 -15.395 1.00 95.94 94 ASP A O 1
ATOM 712 N N . LEU A 1 95 ? 1.625 17.713 -15.551 1.00 95.12 95 LEU A N 1
ATOM 713 C CA . LEU A 1 95 ? 1.751 17.516 -14.111 1.00 95.12 95 LEU A CA 1
ATOM 714 C C . LEU A 1 95 ? 2.018 18.861 -13.420 1.00 95.12 95 LEU A C 1
ATOM 716 O O . LEU A 1 95 ? 2.926 19.596 -13.817 1.00 95.12 95 LEU A O 1
ATOM 720 N N . PRO A 1 96 ? 1.275 19.196 -12.351 1.00 90.31 96 PRO A N 1
ATOM 721 C CA . PRO A 1 96 ? 1.563 20.399 -11.586 1.00 90.31 96 PRO A CA 1
ATOM 722 C C . PRO A 1 96 ? 2.900 20.244 -10.851 1.00 90.31 96 PRO A C 1
ATOM 724 O O . PRO A 1 96 ? 3.300 19.141 -10.479 1.00 90.31 96 PRO A O 1
ATOM 727 N N . GLN A 1 97 ? 3.570 21.365 -10.574 1.00 83.25 97 GLN A N 1
ATOM 728 C CA . GLN A 1 97 ? 4.790 21.357 -9.755 1.00 83.25 97 GLN A CA 1
ATOM 729 C C . GLN A 1 97 ? 4.537 20.851 -8.326 1.00 83.25 97 GLN A C 1
ATOM 731 O O . GLN A 1 97 ? 5.415 20.229 -7.735 1.00 83.25 97 GLN A O 1
ATOM 736 N N . ASP A 1 98 ? 3.340 21.102 -7.787 1.00 87.12 98 ASP A N 1
ATOM 737 C CA . ASP A 1 98 ? 2.883 20.583 -6.498 1.00 87.12 98 ASP A CA 1
ATOM 738 C C . ASP A 1 98 ? 1.728 19.592 -6.701 1.00 87.12 98 ASP A C 1
ATOM 740 O O . ASP A 1 98 ? 0.648 19.948 -7.182 1.00 87.12 98 ASP A O 1
ATOM 744 N N . LEU A 1 99 ? 1.961 18.337 -6.315 1.00 90.44 99 LEU A N 1
ATOM 745 C CA . LEU A 1 99 ? 0.997 17.244 -6.443 1.00 90.44 99 LEU A CA 1
ATOM 746 C C . LEU A 1 99 ? -0.061 17.236 -5.317 1.00 90.44 99 LEU A C 1
ATOM 748 O O . LEU A 1 99 ? -1.103 16.597 -5.472 1.00 90.44 99 LEU A O 1
ATOM 752 N N . SER A 1 100 ? 0.166 17.969 -4.220 1.00 83.62 100 SER A N 1
ATOM 753 C CA . SER A 1 100 ? -0.579 17.891 -2.948 1.00 83.62 100 SER A CA 1
ATOM 754 C C . SER A 1 100 ? -2.068 18.234 -3.023 1.00 83.62 100 SER A C 1
ATOM 756 O O . SER A 1 100 ? -2.862 17.753 -2.221 1.00 83.62 100 SER A O 1
ATOM 758 N N . GLY A 1 101 ? -2.484 19.040 -4.002 1.00 81.62 101 GLY A N 1
ATOM 759 C CA . GLY A 1 101 ? -3.898 19.374 -4.209 1.00 81.62 101 GLY A CA 1
ATOM 760 C C . GLY A 1 101 ? -4.6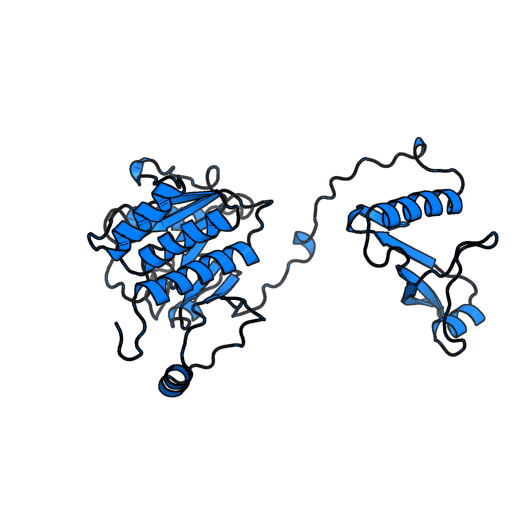41 18.426 -5.157 1.00 81.62 101 GLY A C 1
ATOM 761 O O . GLY A 1 101 ? -5.874 18.367 -5.137 1.00 81.62 101 GLY A O 1
ATOM 762 N N . GLN A 1 102 ? -3.919 17.692 -6.007 1.00 89.50 102 GLN A N 1
ATOM 763 C CA . GLN A 1 102 ? -4.508 16.934 -7.119 1.00 89.50 102 GLN A CA 1
ATOM 764 C C . GLN A 1 102 ? -4.544 15.430 -6.882 1.00 89.50 102 GLN A C 1
ATOM 766 O O . GLN A 1 102 ? -5.452 14.763 -7.384 1.00 89.50 102 GLN A O 1
ATOM 771 N N . TYR A 1 103 ? -3.602 14.913 -6.102 1.00 95.25 103 TYR A N 1
ATOM 772 C CA . TYR A 1 103 ? -3.460 13.490 -5.853 1.00 95.25 103 TYR A CA 1
ATOM 773 C C . TYR A 1 103 ? -3.368 13.235 -4.359 1.00 95.25 103 TYR A C 1
ATOM 775 O O . TYR A 1 103 ? -2.754 14.006 -3.630 1.00 95.25 103 TYR A O 1
ATOM 783 N N . ASP A 1 104 ? -3.971 12.134 -3.929 1.00 95.62 104 ASP A N 1
ATOM 784 C CA . ASP A 1 104 ? -3.961 11.695 -2.539 1.00 95.62 104 ASP A CA 1
ATOM 785 C C . ASP A 1 104 ? -2.846 10.661 -2.311 1.00 95.62 104 ASP A C 1
ATOM 787 O O . ASP A 1 104 ? -2.429 10.455 -1.184 1.00 95.62 104 ASP A O 1
ATOM 791 N N . ILE A 1 105 ? -2.346 10.005 -3.367 1.00 97.62 105 ILE A N 1
ATOM 792 C CA . ILE A 1 105 ? -1.218 9.058 -3.329 1.00 97.62 105 ILE A CA 1
ATOM 793 C C . ILE A 1 105 ? -0.384 9.228 -4.602 1.00 97.62 105 ILE A C 1
ATOM 795 O O . ILE A 1 105 ? -0.944 9.405 -5.687 1.00 97.62 105 ILE A O 1
ATOM 799 N N . VAL A 1 106 ? 0.942 9.108 -4.492 1.00 98.31 106 VAL A N 1
ATOM 800 C CA . VAL A 1 106 ? 1.847 9.036 -5.649 1.00 98.31 106 VAL A CA 1
ATOM 801 C C . VAL A 1 106 ? 2.636 7.730 -5.625 1.00 98.31 106 VAL A C 1
ATOM 803 O O . VAL A 1 106 ? 3.332 7.431 -4.660 1.00 98.31 106 VAL A O 1
ATOM 806 N N . ILE A 1 107 ? 2.546 6.951 -6.700 1.00 98.81 107 ILE A N 1
ATOM 807 C CA . ILE A 1 107 ? 3.267 5.692 -6.883 1.00 98.81 107 ILE A CA 1
ATOM 808 C C . ILE A 1 107 ? 4.455 5.920 -7.816 1.00 98.81 107 ILE A C 1
ATOM 810 O O . ILE A 1 107 ? 4.301 6.221 -9.001 1.00 98.81 107 ILE A O 1
ATOM 814 N N . ASP A 1 108 ? 5.646 5.728 -7.268 1.00 98.69 108 ASP A N 1
ATOM 815 C CA . ASP A 1 108 ? 6.915 5.676 -7.975 1.00 98.69 108 ASP A CA 1
ATOM 816 C C . ASP A 1 108 ? 7.142 4.263 -8.535 1.00 98.69 108 ASP A C 1
ATOM 818 O O . ASP A 1 108 ? 7.555 3.340 -7.830 1.00 98.69 108 ASP A O 1
ATOM 822 N N . ALA A 1 109 ? 6.868 4.110 -9.830 1.00 98.75 109 ALA A N 1
ATOM 823 C CA . ALA A 1 109 ? 7.096 2.899 -10.611 1.00 98.75 109 ALA A CA 1
ATOM 824 C C . ALA A 1 109 ? 8.103 3.156 -11.754 1.00 98.75 109 ALA A C 1
ATOM 826 O O . ALA A 1 109 ? 8.031 2.548 -12.827 1.00 98.75 109 ALA A O 1
ATOM 827 N N . MET A 1 110 ? 9.050 4.087 -11.564 1.00 98.38 110 MET A N 1
ATOM 828 C CA . MET A 1 110 ? 9.974 4.496 -12.631 1.00 98.38 110 MET A CA 1
ATOM 829 C C . MET A 1 110 ? 11.114 3.491 -12.832 1.00 98.38 110 MET A C 1
ATOM 831 O O . MET A 1 110 ? 11.273 2.930 -13.921 1.00 98.38 110 MET A O 1
ATOM 835 N N . PHE A 1 111 ? 11.901 3.217 -11.793 1.00 97.75 111 PHE A N 1
ATOM 836 C CA . PHE A 1 111 ? 13.102 2.390 -11.898 1.00 97.75 111 PHE A CA 1
ATOM 837 C C . PHE A 1 111 ? 13.159 1.329 -10.801 1.00 97.75 111 PHE A C 1
ATOM 839 O O . PHE A 1 111 ? 13.141 1.643 -9.620 1.00 97.75 111 PHE A O 1
ATOM 846 N N . GLY A 1 112 ? 13.256 0.063 -11.214 1.00 92.62 112 GLY A N 1
ATOM 847 C CA . GLY A 1 112 ? 13.452 -1.074 -10.311 1.00 92.62 112 GLY A CA 1
ATOM 848 C C . GLY A 1 112 ? 14.917 -1.515 -10.237 1.00 92.62 112 GLY A C 1
ATOM 849 O O . GLY A 1 112 ? 15.813 -0.859 -10.770 1.00 92.62 112 GLY A O 1
ATOM 850 N N . PHE A 1 113 ? 15.158 -2.689 -9.648 1.00 92.31 113 PHE A N 1
ATOM 851 C CA . PHE A 1 113 ? 16.506 -3.207 -9.357 1.00 92.31 113 PHE A CA 1
ATOM 852 C C . PHE A 1 113 ? 17.459 -3.365 -10.555 1.00 92.31 113 PHE A C 1
ATOM 854 O O . PHE A 1 113 ? 18.667 -3.452 -10.363 1.00 92.31 113 PHE A O 1
ATOM 861 N N . SER A 1 114 ? 16.946 -3.456 -11.784 1.00 89.56 114 SER A N 1
ATOM 862 C CA . SER A 1 114 ? 17.774 -3.644 -12.982 1.00 89.56 114 SER A CA 1
ATOM 863 C C . SER A 1 114 ? 18.274 -2.332 -13.593 1.00 89.56 114 SER A C 1
ATOM 865 O O . SER A 1 114 ? 18.890 -2.352 -14.658 1.00 89.56 114 SER A O 1
ATOM 867 N N . PHE A 1 115 ? 17.920 -1.183 -13.014 1.00 89.25 115 PHE A N 1
ATOM 868 C CA . PHE A 1 115 ? 18.362 0.112 -13.514 1.00 89.25 115 PHE A CA 1
ATOM 869 C C . PHE A 1 115 ? 19.809 0.395 -13.095 1.00 89.25 115 PHE A C 1
ATOM 871 O O . PHE A 1 115 ? 20.200 0.170 -11.951 1.00 89.25 115 PHE A O 1
ATOM 878 N N . HIS A 1 116 ? 20.596 0.924 -14.032 1.00 82.25 116 HIS A N 1
ATOM 879 C CA . HIS A 1 116 ? 21.988 1.303 -13.816 1.00 82.25 116 HIS A CA 1
ATOM 880 C C . HIS A 1 116 ? 22.264 2.675 -14.434 1.00 82.25 116 HIS A C 1
ATOM 882 O O . HIS A 1 116 ? 21.767 2.990 -15.518 1.00 82.25 116 HIS A O 1
ATOM 888 N N . GLY A 1 117 ? 23.118 3.456 -13.773 1.00 83.25 117 GLY A N 1
ATOM 889 C CA . GLY A 1 117 ? 23.504 4.798 -14.207 1.00 83.25 117 GLY A CA 1
ATOM 890 C C . GLY A 1 117 ? 22.611 5.903 -13.643 1.00 83.25 117 GLY A C 1
ATOM 891 O O . GLY A 1 117 ? 21.786 5.673 -12.763 1.00 83.25 117 GLY A O 1
ATOM 892 N N . ALA A 1 118 ? 22.811 7.125 -14.137 1.00 86.50 118 ALA A N 1
ATOM 893 C CA . ALA A 1 118 ? 22.040 8.287 -13.713 1.00 86.50 118 ALA A CA 1
ATOM 894 C C . ALA A 1 118 ? 20.685 8.358 -14.449 1.00 86.50 118 ALA A C 1
ATOM 896 O O . ALA A 1 118 ? 20.638 8.096 -15.661 1.00 86.50 118 ALA A O 1
ATOM 897 N N . PRO A 1 119 ? 19.591 8.739 -13.761 1.00 91.69 119 PRO A N 1
ATOM 898 C CA . PRO A 1 119 ? 18.342 9.125 -14.412 1.00 91.69 119 PRO A CA 1
ATOM 899 C C . PRO A 1 119 ? 18.580 10.204 -15.475 1.00 91.69 119 PRO A C 1
ATOM 901 O O . PRO A 1 119 ? 19.466 11.044 -15.337 1.00 91.69 119 PRO A O 1
ATOM 904 N N . ARG A 1 120 ? 17.804 10.157 -16.559 1.00 93.50 120 ARG A N 1
ATOM 905 C CA . ARG A 1 120 ? 17.869 11.118 -17.672 1.00 93.50 120 ARG A CA 1
ATOM 906 C C . ARG A 1 120 ? 16.484 11.704 -17.936 1.00 93.50 120 ARG A C 1
ATOM 908 O O . ARG A 1 120 ? 15.507 10.998 -17.647 1.00 93.50 120 ARG A O 1
ATOM 915 N N . PRO A 1 121 ? 16.385 12.852 -18.631 1.00 94.12 121 PRO A N 1
ATOM 916 C CA . PRO A 1 121 ? 15.103 13.460 -18.960 1.00 94.12 121 PRO A CA 1
ATOM 917 C C . PRO A 1 121 ? 14.105 12.496 -19.613 1.00 94.12 121 PRO A C 1
ATOM 919 O O . PRO A 1 121 ? 14.494 11.698 -20.487 1.00 94.12 121 PRO A O 1
ATOM 922 N N . PRO A 1 122 ? 12.822 12.521 -19.198 1.00 96.44 122 PRO A N 1
ATOM 923 C CA . PRO A 1 122 ? 12.230 13.420 -18.190 1.00 96.44 122 PRO A CA 1
ATOM 924 C C . PRO A 1 122 ? 12.239 12.854 -16.750 1.00 96.44 122 PRO A C 1
ATOM 926 O O . PRO A 1 122 ? 11.534 13.352 -15.881 1.00 96.44 122 PRO A O 1
ATOM 929 N N . PHE A 1 123 ? 12.945 11.749 -16.488 1.00 97.19 123 PHE A N 1
ATOM 930 C CA . PHE A 1 123 ? 12.842 11.040 -15.204 1.00 97.19 123 PHE A CA 1
ATOM 931 C C . PHE A 1 123 ? 13.653 11.673 -14.073 1.00 97.19 123 PHE A C 1
ATOM 933 O O . PHE A 1 123 ? 13.314 11.481 -12.913 1.00 97.19 123 PHE A O 1
ATOM 940 N N . ASP A 1 124 ? 14.723 12.394 -14.390 1.00 95.06 124 ASP A N 1
ATOM 941 C CA . ASP A 1 124 ? 15.439 13.235 -13.430 1.00 95.06 124 ASP A CA 1
ATOM 942 C C . ASP A 1 124 ? 14.519 14.319 -12.852 1.00 95.06 124 ASP A C 1
ATOM 944 O O . ASP A 1 124 ? 14.409 14.411 -11.631 1.00 95.06 124 ASP A O 1
ATOM 948 N N . ASP A 1 125 ? 13.784 15.042 -13.699 1.00 94.62 125 ASP A N 1
ATOM 949 C CA . ASP A 1 125 ? 12.821 16.064 -13.266 1.00 94.62 125 ASP A CA 1
ATOM 950 C C . ASP A 1 125 ? 11.689 15.466 -12.415 1.00 94.62 125 ASP A C 1
ATOM 952 O O . ASP A 1 125 ? 11.348 16.001 -11.359 1.00 94.62 125 ASP A O 1
ATOM 956 N N . LEU A 1 126 ? 11.146 14.312 -12.819 1.00 96.75 126 LEU A N 1
ATOM 957 C CA . LEU A 1 126 ? 10.122 13.599 -12.044 1.00 96.75 126 LEU A CA 1
ATOM 958 C C . LEU A 1 126 ? 10.648 13.144 -10.675 1.00 96.75 126 LEU A C 1
ATOM 960 O O . LEU A 1 126 ? 9.948 13.265 -9.672 1.00 96.75 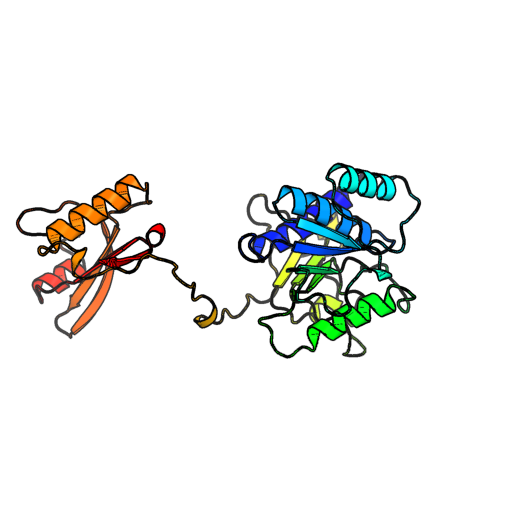126 LEU A O 1
ATOM 964 N N . ILE A 1 127 ? 11.890 12.659 -10.599 1.00 95.44 127 ILE A N 1
ATOM 965 C CA . ILE A 1 127 ? 12.521 12.312 -9.319 1.00 95.44 127 ILE A CA 1
ATOM 966 C C . ILE A 1 127 ? 12.681 13.565 -8.447 1.00 95.44 127 ILE A C 1
ATOM 968 O O . ILE A 1 127 ? 12.348 13.515 -7.265 1.00 95.44 127 ILE A O 1
ATOM 972 N N . GLN A 1 128 ? 13.129 14.693 -9.006 1.00 93.56 128 GLN A N 1
ATOM 973 C CA . GLN A 1 128 ? 13.263 15.950 -8.255 1.00 93.56 128 GLN A CA 1
ATOM 974 C C . GLN A 1 128 ? 11.918 16.491 -7.756 1.00 93.56 128 GLN A C 1
ATOM 976 O O . GLN A 1 128 ? 11.843 17.014 -6.640 1.00 93.56 128 GLN A O 1
ATOM 981 N N . MET A 1 129 ? 10.846 16.314 -8.532 1.00 93.12 129 MET A N 1
ATOM 982 C CA . MET A 1 129 ? 9.480 16.618 -8.104 1.00 93.12 129 MET A CA 1
ATOM 983 C C . MET A 1 129 ? 9.099 15.798 -6.860 1.00 93.12 129 MET A C 1
ATOM 985 O O . MET A 1 129 ? 8.659 16.366 -5.861 1.00 93.12 129 MET A O 1
ATOM 989 N N . LEU A 1 130 ? 9.344 14.480 -6.865 1.00 94.00 130 LEU A N 1
ATOM 990 C CA . LEU A 1 130 ? 9.062 13.618 -5.707 1.00 94.00 130 LEU A CA 1
ATOM 991 C C . LEU A 1 130 ? 9.947 13.931 -4.491 1.00 94.00 130 LEU A C 1
ATOM 993 O O . LEU A 1 130 ? 9.471 13.893 -3.357 1.00 94.00 130 LEU A O 1
ATOM 997 N N . VAL A 1 131 ? 11.220 14.275 -4.705 1.00 92.81 131 VAL A N 1
ATOM 998 C CA . VAL A 1 131 ? 12.121 14.717 -3.628 1.00 92.81 131 VAL A CA 1
ATOM 999 C C . VAL A 1 131 ? 11.600 16.003 -2.990 1.00 92.81 131 VAL A C 1
ATOM 1001 O O . VAL A 1 131 ? 11.532 16.092 -1.765 1.00 92.81 131 VAL A O 1
ATOM 1004 N N . SER A 1 132 ? 11.164 16.972 -3.794 1.00 89.38 132 SER A N 1
ATOM 1005 C CA . SER A 1 132 ? 10.669 18.264 -3.304 1.00 89.38 132 SER A CA 1
ATOM 1006 C C . SER A 1 132 ? 9.406 18.121 -2.445 1.00 89.38 132 SER A C 1
ATOM 1008 O O . SER A 1 132 ? 9.279 18.815 -1.438 1.00 89.38 132 SER A O 1
ATOM 1010 N N . LEU A 1 133 ? 8.524 17.161 -2.757 1.00 85.12 133 LEU A N 1
ATOM 1011 C CA . LEU A 1 133 ? 7.369 16.833 -1.909 1.00 85.12 133 LEU A CA 1
ATOM 1012 C C . LEU A 1 133 ? 7.788 16.370 -0.511 1.00 85.12 133 LEU A C 1
ATOM 1014 O O . LEU A 1 133 ? 7.149 16.737 0.470 1.00 85.12 133 LEU A O 1
ATOM 1018 N N . SER A 1 134 ? 8.877 15.606 -0.397 1.00 72.44 134 SER A N 1
ATOM 1019 C CA . SER A 1 134 ? 9.345 15.079 0.893 1.00 72.44 134 SER A CA 1
ATOM 1020 C C . SER A 1 134 ? 9.917 16.142 1.845 1.00 72.44 134 SER A C 1
ATOM 1022 O O . SER A 1 134 ? 10.026 15.882 3.042 1.00 72.44 134 SER A O 1
ATOM 1024 N N . VAL A 1 135 ? 10.249 17.338 1.339 1.00 69.94 135 VAL A N 1
ATOM 1025 C CA . VAL A 1 135 ? 10.851 18.446 2.109 1.00 69.94 135 VAL A CA 1
ATOM 1026 C C . VAL A 1 135 ? 9.796 19.380 2.719 1.00 69.94 135 VAL A C 1
ATOM 1028 O O . VAL A 1 135 ? 10.099 20.125 3.651 1.00 69.94 135 VAL A O 1
ATOM 1031 N N . ILE A 1 136 ? 8.547 19.340 2.242 1.00 63.94 136 ILE A N 1
ATOM 1032 C CA . ILE A 1 136 ? 7.459 20.174 2.766 1.00 63.94 136 ILE A CA 1
ATOM 1033 C C . ILE A 1 136 ? 7.143 19.709 4.197 1.00 63.94 136 ILE A C 1
ATOM 1035 O O . ILE A 1 136 ? 6.540 18.660 4.412 1.00 63.94 136 ILE A O 1
ATOM 1039 N N . GLY A 1 137 ? 7.610 20.484 5.181 1.00 48.09 137 GLY A N 1
ATOM 1040 C CA . GLY A 1 137 ? 7.691 20.131 6.605 1.00 48.09 137 GLY A CA 1
ATOM 1041 C C . GLY A 1 137 ? 6.371 20.006 7.370 1.00 48.09 137 GLY A C 1
ATOM 1042 O O . GLY A 1 137 ? 6.404 19.993 8.597 1.00 48.09 137 GLY A O 1
ATOM 1043 N N . ASP A 1 138 ? 5.235 19.903 6.682 1.00 53.56 138 ASP A N 1
ATOM 1044 C CA . ASP A 1 138 ? 3.944 19.615 7.303 1.00 53.56 138 ASP A CA 1
ATOM 1045 C C . ASP A 1 138 ? 3.365 18.338 6.676 1.00 53.56 138 ASP A C 1
ATOM 1047 O O . ASP A 1 138 ? 2.859 18.331 5.550 1.00 53.56 138 ASP A O 1
ATOM 1051 N N . SER A 1 139 ? 3.497 17.221 7.395 1.00 53.50 139 SER A N 1
ATOM 1052 C CA . SER A 1 139 ? 3.095 15.881 6.942 1.00 53.50 139 SER A CA 1
ATOM 1053 C C . SER A 1 139 ? 1.599 15.762 6.642 1.00 53.50 139 SER A C 1
ATOM 1055 O O . SER A 1 139 ? 1.192 14.823 5.966 1.00 53.50 139 SER A O 1
ATOM 1057 N N . ALA A 1 140 ? 0.784 16.714 7.102 1.00 54.66 140 ALA A N 1
ATOM 1058 C CA . ALA A 1 140 ? -0.668 16.676 6.988 1.00 54.66 140 ALA A CA 1
ATOM 1059 C C . ALA A 1 140 ? -1.222 17.035 5.594 1.00 54.66 140 ALA A C 1
ATOM 1061 O O . ALA A 1 140 ? -2.434 16.957 5.403 1.00 54.66 140 ALA A O 1
ATOM 1062 N N . LYS A 1 141 ? -0.389 17.466 4.630 1.00 67.12 141 LYS A N 1
ATOM 1063 C CA . LYS A 1 141 ? -0.888 17.962 3.328 1.00 67.12 141 LYS A CA 1
ATOM 1064 C C . LYS A 1 141 ? -0.239 17.393 2.073 1.00 67.12 141 LYS A C 1
ATOM 1066 O O . LYS A 1 141 ? -0.771 17.651 1.002 1.00 67.12 141 LYS A O 1
ATOM 1071 N N . ARG A 1 142 ? 0.862 16.644 2.157 1.00 88.25 142 ARG A N 1
ATOM 1072 C CA . ARG A 1 142 ? 1.495 16.057 0.962 1.00 88.25 142 ARG A CA 1
ATOM 1073 C C . ARG A 1 142 ? 0.955 14.651 0.684 1.00 88.25 142 ARG A C 1
ATOM 1075 O O . ARG A 1 142 ? 0.648 13.937 1.640 1.00 88.25 142 ARG A O 1
ATOM 1082 N N . PRO A 1 143 ? 0.910 14.200 -0.580 1.00 92.69 143 PRO A N 1
ATOM 1083 C CA . PRO A 1 143 ? 0.517 12.835 -0.864 1.00 92.69 143 PRO A CA 1
ATOM 1084 C C . PRO A 1 143 ? 1.634 11.882 -0.404 1.00 92.69 143 PRO A C 1
ATOM 1086 O O . PRO A 1 143 ? 2.817 12.166 -0.649 1.00 92.69 143 PRO A O 1
ATOM 1089 N N . PRO A 1 144 ? 1.311 10.756 0.256 1.00 94.94 144 PRO A N 1
ATOM 1090 C CA . PRO A 1 144 ? 2.265 9.689 0.494 1.00 94.94 144 PRO A CA 1
ATOM 1091 C C . PRO A 1 144 ? 2.895 9.189 -0.808 1.00 94.94 144 PRO A C 1
ATOM 1093 O O . PRO A 1 144 ? 2.214 9.005 -1.822 1.00 94.94 144 PRO A O 1
ATOM 1096 N N . ILE A 1 145 ? 4.199 8.926 -0.749 1.00 97.00 145 ILE A N 1
ATOM 1097 C CA . ILE A 1 145 ? 4.968 8.360 -1.856 1.00 97.00 145 ILE A CA 1
ATOM 1098 C C . ILE A 1 145 ? 5.129 6.854 -1.633 1.00 97.00 145 ILE A C 1
ATOM 1100 O O . ILE A 1 145 ? 5.634 6.413 -0.598 1.00 97.00 145 ILE A O 1
ATOM 1104 N N . VAL A 1 146 ? 4.733 6.063 -2.627 1.00 98.62 146 VAL A N 1
ATOM 1105 C CA . VAL A 1 146 ? 4.837 4.600 -2.637 1.00 98.62 146 VAL A CA 1
ATOM 1106 C C . VAL A 1 146 ? 5.838 4.178 -3.704 1.00 98.62 146 VAL A C 1
ATOM 1108 O O . VAL A 1 146 ? 5.556 4.316 -4.889 1.00 98.62 146 VAL A O 1
ATOM 1111 N N . SER A 1 147 ? 6.987 3.633 -3.318 1.00 98.69 147 SER A N 1
ATOM 1112 C CA . SER A 1 147 ? 7.972 3.125 -4.280 1.00 98.69 147 SER A CA 1
ATOM 1113 C C . SER A 1 147 ? 7.792 1.631 -4.536 1.00 98.69 147 SER A C 1
ATOM 1115 O O . SER A 1 147 ? 7.731 0.820 -3.604 1.00 98.69 147 SER A O 1
ATOM 1117 N N . VAL A 1 148 ? 7.737 1.271 -5.818 1.00 98.81 148 VAL A N 1
ATOM 1118 C CA . VAL A 1 148 ? 7.664 -0.113 -6.289 1.00 98.81 148 VAL A CA 1
ATOM 1119 C C . VAL A 1 148 ? 9.070 -0.680 -6.413 1.00 98.81 148 VAL A C 1
ATOM 1121 O O . VAL A 1 148 ? 9.904 -0.163 -7.153 1.00 98.81 148 VAL A O 1
ATOM 1124 N N . ASP A 1 149 ? 9.303 -1.779 -5.703 1.00 98.12 149 ASP A N 1
ATOM 1125 C CA . ASP A 1 149 ? 10.534 -2.560 -5.636 1.00 98.12 149 ASP A CA 1
ATOM 1126 C C . ASP A 1 149 ? 11.727 -1.882 -4.950 1.00 98.12 149 ASP A C 1
ATOM 1128 O O . ASP A 1 149 ? 12.290 -2.426 -3.994 1.00 98.12 149 ASP A O 1
ATOM 1132 N N . ILE A 1 150 ? 12.110 -0.704 -5.440 1.00 97.06 150 ILE A N 1
ATOM 1133 C CA . ILE A 1 150 ? 13.189 0.156 -4.946 1.00 97.06 150 ILE A CA 1
ATOM 1134 C C . ILE A 1 150 ? 12.771 1.614 -5.188 1.00 97.06 150 ILE A C 1
ATOM 1136 O O . ILE A 1 150 ? 12.168 1.889 -6.222 1.00 97.06 150 ILE A O 1
ATOM 1140 N N . PRO A 1 151 ? 13.100 2.566 -4.297 1.00 97.25 151 PRO A N 1
ATOM 1141 C CA . PRO A 1 151 ? 12.884 3.981 -4.582 1.00 97.25 151 PRO A CA 1
ATOM 1142 C C . PRO A 1 151 ? 13.719 4.442 -5.780 1.00 97.25 151 PRO A C 1
ATOM 1144 O O . PRO A 1 151 ? 14.942 4.279 -5.798 1.00 97.25 151 PRO A O 1
ATOM 1147 N N . SER A 1 152 ? 13.075 5.024 -6.787 1.00 97.19 152 SER A N 1
ATOM 1148 C CA . SER A 1 152 ? 13.751 5.425 -8.018 1.00 97.19 152 SER A CA 1
ATOM 1149 C C . SER A 1 152 ? 14.886 6.413 -7.748 1.00 97.19 152 SER A C 1
ATOM 1151 O O . SER A 1 152 ? 14.736 7.399 -7.028 1.00 97.19 152 SER A O 1
ATOM 1153 N N . GLY A 1 153 ? 16.049 6.140 -8.343 1.00 93.81 153 GLY A N 1
ATOM 1154 C CA . GLY A 1 153 ? 17.274 6.917 -8.134 1.00 93.81 153 GLY A CA 1
ATOM 1155 C C . GLY A 1 153 ? 18.149 6.438 -6.971 1.00 93.81 153 GLY A C 1
ATOM 1156 O O . GLY A 1 153 ? 19.290 6.881 -6.871 1.00 93.81 153 GLY A O 1
ATOM 1157 N N . TRP A 1 154 ? 17.680 5.511 -6.127 1.00 95.12 154 TRP A N 1
ATOM 1158 C CA . TRP A 1 154 ? 18.541 4.868 -5.132 1.00 95.12 154 TRP A CA 1
ATOM 1159 C C . TRP A 1 154 ? 19.483 3.851 -5.784 1.00 95.12 154 TRP A C 1
ATOM 1161 O O . TRP A 1 154 ? 19.128 3.162 -6.743 1.00 95.12 154 TRP A O 1
ATOM 1171 N N . HIS A 1 155 ? 20.677 3.697 -5.212 1.00 94.94 155 HIS A N 1
ATOM 1172 C CA . HIS A 1 155 ? 21.545 2.571 -5.526 1.00 94.94 155 HIS A CA 1
ATOM 1173 C C . HIS A 1 155 ? 20.931 1.283 -4.965 1.00 94.94 155 HIS A C 1
ATOM 1175 O O . HIS A 1 155 ? 20.520 1.244 -3.806 1.00 94.94 155 HIS A O 1
ATOM 1181 N N . VAL A 1 156 ? 20.915 0.209 -5.757 1.00 93.31 156 VAL A N 1
ATOM 1182 C CA . VAL A 1 156 ? 20.234 -1.066 -5.437 1.00 93.31 156 VAL A CA 1
ATOM 1183 C C . VAL A 1 156 ? 20.739 -1.713 -4.140 1.00 93.31 156 VAL A C 1
ATOM 1185 O O . VAL A 1 156 ? 19.996 -2.418 -3.451 1.00 93.31 156 VAL A O 1
ATOM 1188 N N . GLU A 1 157 ? 21.994 -1.450 -3.780 1.00 93.31 157 GLU A N 1
ATOM 1189 C CA . GLU A 1 157 ? 22.612 -1.980 -2.561 1.00 93.31 157 GLU A CA 1
ATOM 1190 C C . GLU A 1 157 ? 22.794 -0.942 -1.453 1.00 93.31 157 GLU A C 1
ATOM 1192 O O . GLU A 1 157 ? 22.331 -1.139 -0.331 1.00 93.31 157 GLU A O 1
ATOM 1197 N N . GLU A 1 158 ? 23.444 0.173 -1.770 1.00 93.06 158 GLU A N 1
ATOM 1198 C CA . GLU A 1 158 ? 23.806 1.215 -0.809 1.00 93.06 158 GLU A CA 1
ATOM 1199 C C . GLU A 1 158 ? 22.645 2.155 -0.444 1.00 93.06 158 GLU A C 1
ATOM 1201 O O . GLU A 1 158 ? 22.711 2.836 0.580 1.00 93.06 158 GLU A O 1
ATOM 1206 N N . GLY A 1 159 ? 21.555 2.146 -1.219 1.00 93.25 159 GLY A N 1
ATOM 1207 C CA . GLY A 1 159 ? 20.401 3.018 -1.024 1.00 93.25 159 GLY A CA 1
ATOM 1208 C C . GLY A 1 159 ? 20.650 4.442 -1.509 1.00 93.25 159 GLY A C 1
ATOM 1209 O O . GLY A 1 159 ? 21.210 4.657 -2.583 1.00 93.25 159 GLY A O 1
ATOM 1210 N N . ASP A 1 160 ? 20.192 5.419 -0.734 1.00 91.56 160 ASP A N 1
ATOM 1211 C CA . ASP A 1 160 ? 20.361 6.839 -1.036 1.00 91.56 160 ASP A CA 1
ATOM 1212 C C . ASP A 1 160 ? 21.787 7.320 -0.724 1.00 91.56 160 ASP A C 1
ATOM 1214 O O . ASP A 1 160 ? 22.063 7.850 0.353 1.00 91.56 160 ASP A O 1
ATOM 1218 N N . VAL A 1 161 ? 22.703 7.104 -1.669 1.00 87.25 161 VAL A N 1
ATOM 1219 C CA . VAL A 1 161 ? 24.129 7.445 -1.523 1.00 87.25 161 VAL A CA 1
ATOM 1220 C C . VAL A 1 161 ? 24.348 8.956 -1.387 1.00 87.25 161 VAL A C 1
ATOM 1222 O O . VAL A 1 161 ? 25.243 9.380 -0.659 1.00 87.25 161 VAL A O 1
ATOM 1225 N N . SER A 1 162 ? 23.538 9.781 -2.060 1.00 82.94 162 SER A N 1
ATOM 1226 C CA . SER A 1 162 ? 23.662 11.245 -2.012 1.00 82.94 162 SER A CA 1
ATOM 1227 C C . SER A 1 162 ? 22.946 11.875 -0.813 1.00 82.94 162 SER A C 1
ATOM 1229 O O . SER A 1 162 ? 23.183 13.042 -0.510 1.00 82.94 162 SER A O 1
ATOM 1231 N N . GLY A 1 163 ? 22.063 11.131 -0.140 1.00 83.88 163 GLY A N 1
ATOM 1232 C CA . GLY A 1 163 ? 21.247 11.602 0.982 1.00 83.88 163 GLY A CA 1
ATOM 1233 C C . GLY A 1 163 ? 20.050 12.474 0.577 1.00 83.88 163 GLY A C 1
ATOM 1234 O O . GLY A 1 163 ? 19.212 12.774 1.433 1.00 83.88 163 GLY A O 1
ATOM 1235 N N . GLY A 1 164 ? 19.961 12.852 -0.702 1.00 86.88 164 GLY A N 1
ATOM 1236 C CA . GLY A 1 164 ? 18.918 13.702 -1.284 1.00 86.88 164 GLY A CA 1
ATOM 1237 C C . GLY A 1 164 ? 17.948 12.955 -2.201 1.00 86.88 164 GLY A C 1
ATOM 1238 O O . GLY A 1 164 ? 17.263 13.585 -3.001 1.00 86.88 164 GLY A O 1
ATOM 1239 N N . GLY A 1 165 ? 17.927 11.624 -2.148 1.00 92.25 165 GLY A N 1
ATOM 1240 C CA . GLY A 1 165 ? 16.991 10.804 -2.907 1.00 92.25 165 GLY A CA 1
ATOM 1241 C C . GLY A 1 165 ? 15.571 10.840 -2.341 1.00 92.25 165 GLY A C 1
ATOM 1242 O O . GLY A 1 165 ? 15.310 11.357 -1.253 1.00 92.25 165 GLY A O 1
ATOM 1243 N N . ILE A 1 166 ? 14.643 10.232 -3.086 1.00 93.88 166 ILE A N 1
ATOM 1244 C CA . ILE A 1 166 ? 13.232 10.110 -2.696 1.00 93.88 166 ILE A CA 1
ATOM 1245 C C . ILE A 1 166 ? 13.137 9.464 -1.308 1.00 93.88 166 ILE A C 1
ATOM 1247 O O . ILE A 1 166 ? 13.829 8.481 -1.027 1.00 93.88 166 ILE A O 1
ATOM 1251 N N . LYS A 1 167 ? 12.261 9.998 -0.452 1.00 94.12 167 LYS A N 1
ATOM 1252 C CA . LYS A 1 167 ? 11.933 9.434 0.864 1.00 94.12 167 LYS A CA 1
ATOM 1253 C C . LYS A 1 167 ? 10.502 8.883 0.836 1.00 94.12 167 LYS A C 1
ATOM 1255 O O . LYS A 1 167 ? 9.576 9.618 1.171 1.00 94.12 167 LYS A O 1
ATOM 1260 N N . PRO A 1 168 ? 10.294 7.632 0.389 1.00 95.38 168 PRO A N 1
ATOM 1261 C CA . PRO A 1 168 ? 8.950 7.086 0.300 1.00 95.38 168 PRO A CA 1
ATOM 1262 C C . PRO A 1 168 ? 8.355 6.804 1.678 1.00 95.38 168 PRO A C 1
ATOM 1264 O O . PRO A 1 168 ? 9.056 6.401 2.609 1.00 95.38 168 PRO A O 1
ATOM 1267 N N . ASP A 1 169 ? 7.039 6.960 1.779 1.00 94.94 169 ASP A N 1
ATOM 1268 C CA . ASP A 1 169 ? 6.250 6.580 2.949 1.00 94.94 169 ASP A CA 1
ATOM 1269 C C . ASP A 1 169 ? 5.970 5.071 2.954 1.00 94.94 169 ASP A C 1
ATOM 1271 O O . ASP A 1 169 ? 5.906 4.432 4.010 1.00 94.94 169 ASP A O 1
ATOM 1275 N N . MET A 1 170 ? 5.868 4.487 1.756 1.00 97.25 170 MET A N 1
ATOM 1276 C CA . MET A 1 170 ? 5.733 3.054 1.559 1.00 97.25 170 MET A CA 1
ATOM 1277 C C . MET A 1 170 ? 6.761 2.510 0.569 1.00 97.25 170 MET A C 1
ATOM 1279 O O . MET A 1 170 ? 6.926 3.036 -0.527 1.00 97.25 170 MET A O 1
ATOM 1283 N N . LEU A 1 171 ? 7.396 1.396 0.921 1.00 98.12 171 LEU A N 1
ATOM 1284 C CA . LEU A 1 171 ? 8.179 0.580 -0.003 1.00 98.12 171 LEU A CA 1
ATOM 1285 C C . LEU A 1 171 ? 7.486 -0.770 -0.197 1.00 98.12 171 LEU A C 1
ATOM 1287 O O . LEU A 1 171 ? 7.204 -1.460 0.783 1.00 98.12 171 LEU A O 1
ATOM 1291 N N . VAL A 1 172 ? 7.244 -1.174 -1.445 1.00 98.56 172 VAL A N 1
ATOM 1292 C CA . VAL A 1 172 ? 6.737 -2.515 -1.778 1.00 98.56 172 VAL A CA 1
ATOM 1293 C C . VAL A 1 172 ? 7.844 -3.308 -2.465 1.00 98.56 172 VAL A C 1
ATOM 1295 O O . VAL A 1 172 ? 8.010 -3.241 -3.678 1.00 98.56 172 VAL A O 1
ATOM 1298 N N . SER A 1 173 ? 8.613 -4.074 -1.693 1.00 98.25 173 SER A N 1
ATOM 1299 C CA . SER A 1 173 ? 9.629 -4.988 -2.224 1.00 98.25 173 SER A CA 1
ATOM 1300 C C . SER A 1 173 ? 8.968 -6.137 -2.984 1.00 98.25 173 SER A C 1
ATOM 1302 O O . SER A 1 173 ? 8.133 -6.833 -2.411 1.00 98.25 173 SER A O 1
ATOM 1304 N N . LEU A 1 174 ? 9.380 -6.419 -4.220 1.00 98.12 174 LEU A N 1
ATOM 1305 C CA . LEU A 1 174 ? 8.863 -7.556 -4.986 1.00 98.12 174 LEU A CA 1
ATOM 1306 C C . LEU A 1 174 ? 9.830 -8.742 -4.930 1.00 98.12 174 LEU A C 1
ATOM 1308 O O . LEU A 1 174 ? 11.045 -8.568 -5.055 1.00 98.12 174 LEU A O 1
ATOM 1312 N N . THR A 1 175 ? 9.287 -9.959 -4.790 1.00 96.06 175 THR A N 1
ATOM 1313 C CA . THR A 1 175 ? 10.014 -11.245 -4.679 1.00 96.06 175 THR A CA 1
ATOM 1314 C C . THR A 1 175 ? 10.834 -11.377 -3.391 1.00 96.06 175 THR A C 1
ATOM 1316 O O . THR A 1 175 ? 10.600 -12.279 -2.591 1.00 96.06 175 THR A O 1
ATOM 1319 N N . ALA A 1 176 ? 11.789 -10.473 -3.182 1.00 94.81 176 ALA A N 1
ATOM 1320 C CA . ALA A 1 176 ? 12.577 -10.322 -1.969 1.00 94.81 176 ALA A CA 1
ATOM 1321 C C . ALA A 1 176 ? 13.051 -8.859 -1.846 1.00 94.81 176 ALA A C 1
ATOM 1323 O O . ALA A 1 176 ? 13.291 -8.201 -2.870 1.00 94.81 176 ALA A O 1
ATOM 1324 N N . PRO A 1 177 ? 13.218 -8.320 -0.625 1.00 95.56 177 PRO A N 1
ATOM 1325 C CA . PRO A 1 177 ? 13.781 -6.987 -0.439 1.00 95.56 177 PRO A CA 1
ATOM 1326 C C . PRO A 1 177 ? 15.216 -6.901 -0.964 1.00 95.56 177 PRO A C 1
ATOM 1328 O O . PRO A 1 177 ? 16.028 -7.791 -0.715 1.00 95.56 177 PRO A O 1
ATOM 1331 N N . LYS A 1 178 ? 15.535 -5.812 -1.672 1.00 95.38 178 LYS A N 1
ATOM 1332 C CA . LYS A 1 178 ? 16.914 -5.513 -2.085 1.00 95.38 178 LYS A CA 1
ATOM 1333 C C . LYS A 1 178 ? 17.711 -4.930 -0.922 1.00 95.38 178 LYS A C 1
ATOM 1335 O O . LYS A 1 178 ? 17.139 -4.465 0.063 1.00 95.38 178 LYS A O 1
ATOM 1340 N N . LEU A 1 179 ? 19.038 -4.952 -1.031 1.00 94.75 179 LEU A N 1
ATOM 1341 C CA . LEU A 1 179 ? 19.935 -4.498 0.036 1.00 94.75 179 LEU A CA 1
ATOM 1342 C C . LEU A 1 179 ? 19.705 -3.025 0.414 1.00 94.75 179 LEU A C 1
ATOM 1344 O O . LEU A 1 179 ? 19.723 -2.706 1.606 1.00 94.75 179 LEU A O 1
ATOM 1348 N N . CYS A 1 180 ? 19.355 -2.172 -0.554 1.00 94.69 180 CYS A N 1
ATOM 1349 C CA . CYS A 1 180 ? 18.991 -0.775 -0.317 1.00 94.69 180 CYS A CA 1
ATOM 1350 C C . CYS A 1 180 ? 17.823 -0.600 0.659 1.00 94.69 180 CYS A C 1
ATOM 1352 O O . CYS A 1 180 ? 17.765 0.397 1.376 1.00 94.69 180 CYS A O 1
ATOM 1354 N N . ALA A 1 181 ? 16.912 -1.575 0.746 1.00 95.19 181 ALA A N 1
ATOM 1355 C CA . ALA A 1 181 ? 15.753 -1.510 1.629 1.00 95.19 181 ALA A CA 1
ATOM 1356 C C . ALA A 1 181 ? 16.153 -1.480 3.115 1.00 95.19 181 ALA A C 1
ATOM 1358 O O . ALA A 1 181 ? 15.375 -1.032 3.946 1.00 95.19 181 ALA A O 1
ATOM 1359 N N . LYS A 1 182 ? 17.391 -1.861 3.469 1.00 93.25 182 LYS A N 1
ATOM 1360 C CA . LYS A 1 182 ? 17.931 -1.663 4.828 1.00 93.25 182 LYS A CA 1
ATOM 1361 C C . LYS A 1 182 ? 18.051 -0.185 5.220 1.00 93.25 182 LYS A C 1
ATOM 1363 O O . LYS A 1 182 ? 18.153 0.115 6.406 1.00 93.25 182 LYS A O 1
ATOM 1368 N N . LYS A 1 183 ? 18.088 0.723 4.240 1.00 93.69 183 LYS A N 1
ATOM 1369 C CA . LYS A 1 183 ? 18.134 2.181 4.429 1.00 93.69 183 LYS A CA 1
ATOM 1370 C C . LYS A 1 183 ? 16.750 2.829 4.382 1.00 93.69 183 LYS A C 1
ATOM 1372 O O . LYS A 1 183 ? 16.651 4.036 4.571 1.00 93.69 183 LYS A O 1
ATOM 1377 N N . PHE A 1 184 ? 15.697 2.056 4.116 1.00 93.19 184 PHE A N 1
ATOM 1378 C CA . PHE A 1 184 ? 14.332 2.561 4.124 1.00 93.19 184 PHE A CA 1
ATOM 1379 C C . PHE A 1 184 ? 13.913 2.944 5.548 1.00 93.19 184 PHE A C 1
ATOM 1381 O O . PHE A 1 184 ? 14.095 2.172 6.490 1.00 93.19 184 PHE A O 1
ATOM 1388 N N . THR A 1 185 ? 13.350 4.142 5.696 1.00 90.94 185 THR A N 1
ATOM 1389 C CA . THR A 1 185 ? 12.924 4.707 6.987 1.00 90.94 185 THR A CA 1
ATOM 1390 C C . THR A 1 185 ? 11.446 5.087 7.023 1.00 90.94 185 THR A C 1
ATOM 1392 O O . THR A 1 185 ? 10.993 5.618 8.034 1.00 90.94 185 THR A O 1
ATOM 1395 N N . GLY A 1 186 ? 10.701 4.857 5.937 1.00 90.94 186 GLY A N 1
ATOM 1396 C CA . GLY A 1 186 ? 9.273 5.158 5.888 1.00 90.94 186 GLY A CA 1
ATOM 1397 C C . GLY A 1 186 ? 8.449 4.242 6.806 1.00 90.94 186 GLY A C 1
ATOM 1398 O O . GLY A 1 186 ? 8.917 3.176 7.219 1.00 90.94 186 GLY A O 1
ATOM 1399 N N . PRO A 1 187 ? 7.209 4.635 7.140 1.00 91.44 187 PRO A N 1
ATOM 1400 C CA . PRO A 1 187 ? 6.353 3.905 8.074 1.00 91.44 187 PRO A CA 1
ATOM 1401 C C . PRO A 1 187 ? 5.849 2.552 7.551 1.00 91.44 187 PRO A C 1
ATOM 1403 O O . PRO A 1 187 ? 5.352 1.738 8.338 1.00 91.44 187 PRO A O 1
ATOM 1406 N N . HIS A 1 188 ? 5.905 2.293 6.241 1.00 94.94 188 HIS A N 1
ATOM 1407 C CA . HIS A 1 188 ? 5.288 1.106 5.651 1.00 94.94 188 HIS A CA 1
ATOM 1408 C C . HIS A 1 188 ? 6.244 0.350 4.729 1.00 94.94 188 HIS A C 1
ATOM 1410 O O . HIS A 1 188 ? 6.587 0.809 3.648 1.00 94.94 188 HIS A O 1
ATOM 1416 N N . HIS A 1 189 ? 6.640 -0.861 5.114 1.00 97.06 189 HIS A N 1
ATOM 1417 C CA . HIS A 1 189 ? 7.395 -1.752 4.237 1.00 97.06 189 HIS A CA 1
ATOM 1418 C C . HIS A 1 189 ? 6.587 -3.021 3.990 1.00 97.06 189 HIS A C 1
ATOM 1420 O O . HIS A 1 189 ? 6.156 -3.683 4.929 1.00 97.06 189 HIS A O 1
ATOM 1426 N N . PHE A 1 190 ? 6.355 -3.349 2.726 1.00 98.00 190 PHE A N 1
ATOM 1427 C CA . PHE A 1 190 ? 5.651 -4.550 2.302 1.00 98.00 190 PHE A CA 1
ATOM 1428 C C . PHE A 1 190 ? 6.549 -5.438 1.456 1.00 98.00 190 PHE A C 1
ATOM 1430 O O . PHE A 1 190 ? 7.392 -4.967 0.694 1.00 98.00 190 PHE A O 1
ATOM 1437 N N . LEU A 1 191 ? 6.326 -6.740 1.579 1.00 98.31 191 LEU A N 1
ATOM 1438 C CA . LEU A 1 191 ? 6.818 -7.754 0.669 1.00 98.31 191 LEU A CA 1
ATOM 1439 C C . LEU A 1 191 ? 5.653 -8.236 -0.197 1.00 98.31 191 LEU A C 1
ATOM 1441 O O . LEU A 1 191 ? 4.656 -8.735 0.322 1.00 98.31 191 LEU A O 1
ATOM 1445 N N . GLY A 1 192 ? 5.789 -8.071 -1.506 1.00 98.00 192 GLY A N 1
ATOM 1446 C CA . GLY A 1 192 ? 4.881 -8.565 -2.532 1.00 98.00 192 GLY A CA 1
ATOM 1447 C C . GLY A 1 192 ? 5.536 -9.614 -3.429 1.00 98.00 192 GLY A C 1
ATOM 1448 O O . GLY A 1 192 ? 6.702 -9.978 -3.268 1.00 98.00 192 GLY A O 1
ATOM 1449 N N . GLY A 1 193 ? 4.787 -10.086 -4.423 1.00 96.19 193 GLY A N 1
ATOM 1450 C CA . GLY A 1 193 ? 5.244 -11.133 -5.332 1.00 96.19 193 GLY A CA 1
ATOM 1451 C C . GLY A 1 193 ? 5.211 -12.520 -4.692 1.00 96.19 193 GLY A C 1
ATOM 1452 O O . GLY A 1 193 ? 6.217 -13.232 -4.652 1.00 96.19 193 GLY A O 1
ATOM 1453 N N . ARG A 1 194 ? 4.034 -12.912 -4.184 1.00 97.19 194 ARG A N 1
ATOM 1454 C CA . ARG A 1 194 ? 3.763 -14.228 -3.577 1.00 97.19 194 ARG A CA 1
ATOM 1455 C C . ARG A 1 194 ? 3.729 -15.352 -4.627 1.00 97.19 194 ARG A C 1
ATOM 1457 O O . ARG A 1 194 ? 2.704 -15.985 -4.854 1.00 97.19 194 ARG A O 1
ATOM 1464 N N . PHE A 1 195 ? 4.856 -15.589 -5.286 1.00 96.19 195 PHE A N 1
ATOM 1465 C CA . PHE A 1 195 ? 5.006 -16.598 -6.340 1.00 96.19 195 PHE A CA 1
ATOM 1466 C C . PHE A 1 195 ? 6.376 -17.289 -6.327 1.00 96.19 195 PHE A C 1
ATOM 1468 O O . PHE A 1 195 ? 6.694 -18.030 -7.253 1.00 96.19 195 PHE A O 1
ATOM 1475 N N . VAL A 1 196 ? 7.202 -17.056 -5.297 1.00 95.88 196 VAL A N 1
ATOM 1476 C CA . VAL A 1 196 ? 8.539 -17.658 -5.178 1.00 95.88 196 VAL A CA 1
ATOM 1477 C C . VAL A 1 196 ? 8.419 -19.163 -4.923 1.00 95.88 196 VAL A C 1
ATOM 1479 O O . VAL A 1 196 ? 7.921 -19.558 -3.867 1.00 95.88 196 VAL A O 1
ATOM 1482 N N . PRO A 1 197 ? 8.885 -20.031 -5.841 1.00 94.75 197 PRO A N 1
ATOM 1483 C CA . PRO A 1 197 ? 8.802 -21.471 -5.634 1.00 94.75 197 PRO A CA 1
ATOM 1484 C C . PRO A 1 197 ? 9.768 -21.938 -4.532 1.00 94.75 197 PRO A C 1
ATOM 1486 O O . PRO A 1 197 ? 10.878 -21.400 -4.441 1.00 94.75 197 PRO A O 1
ATOM 1489 N N . PRO A 1 198 ? 9.436 -22.997 -3.766 1.00 93.50 198 PRO A N 1
ATOM 1490 C CA . PRO A 1 198 ? 10.317 -23.520 -2.720 1.00 93.50 198 PRO A CA 1
ATOM 1491 C C . PRO A 1 198 ? 11.759 -23.810 -3.181 1.00 93.50 198 PRO A C 1
ATOM 1493 O O . PRO A 1 198 ? 12.679 -23.392 -2.480 1.00 93.50 198 PRO A O 1
ATOM 1496 N N . PRO A 1 199 ? 12.012 -24.397 -4.376 1.00 93.25 199 PRO A N 1
ATOM 1497 C CA . PRO A 1 199 ? 13.382 -24.611 -4.853 1.00 93.25 199 PRO A CA 1
ATOM 1498 C C . PRO A 1 199 ? 14.197 -23.322 -5.016 1.00 93.25 199 PRO A C 1
ATOM 1500 O O . PRO A 1 199 ? 15.409 -23.333 -4.816 1.00 93.25 199 PRO A O 1
ATOM 1503 N N . ILE A 1 200 ? 13.550 -22.205 -5.363 1.00 93.81 200 ILE A N 1
ATOM 1504 C CA . ILE A 1 200 ? 14.207 -20.896 -5.472 1.00 93.81 200 ILE A CA 1
ATOM 1505 C C . ILE A 1 200 ? 14.484 -20.328 -4.086 1.00 93.81 200 ILE A C 1
ATOM 1507 O O . ILE A 1 200 ? 15.594 -19.857 -3.847 1.00 93.81 200 ILE A O 1
ATOM 1511 N N . SER A 1 201 ? 13.525 -20.443 -3.164 1.00 93.19 201 SER A N 1
ATOM 1512 C CA . SER A 1 201 ? 13.724 -20.038 -1.770 1.00 93.19 201 SER A CA 1
ATOM 1513 C C . SER A 1 201 ? 14.929 -20.753 -1.160 1.00 93.19 201 SER A C 1
ATOM 1515 O O . SER A 1 201 ? 15.825 -20.101 -0.634 1.00 93.19 201 SER A O 1
ATOM 1517 N N . SER A 1 202 ? 15.014 -22.079 -1.312 1.00 93.75 202 SER A N 1
ATOM 1518 C CA . SER A 1 202 ? 16.136 -22.873 -0.801 1.00 93.75 202 SER A CA 1
ATOM 1519 C C . SER A 1 202 ? 17.456 -22.552 -1.504 1.00 93.75 202 SER A C 1
ATOM 1521 O O . SER A 1 202 ? 18.474 -22.406 -0.837 1.00 93.75 202 SER A O 1
ATOM 1523 N N . LYS A 1 203 ? 17.453 -22.401 -2.838 1.00 94.19 203 LYS A N 1
ATOM 1524 C CA . LYS A 1 203 ? 18.668 -22.108 -3.618 1.00 94.19 203 LYS A CA 1
ATOM 1525 C C . LYS A 1 203 ? 19.337 -20.797 -3.199 1.00 94.19 203 LYS A C 1
ATOM 1527 O O . LYS A 1 203 ? 20.561 -20.727 -3.185 1.00 94.19 203 LYS A O 1
ATOM 1532 N N . TYR A 1 204 ? 18.543 -19.768 -2.911 1.00 92.94 204 TYR A N 1
ATOM 1533 C CA . TYR A 1 204 ? 19.043 -18.437 -2.557 1.00 92.94 204 TYR A CA 1
ATOM 1534 C C . TYR A 1 204 ? 18.997 -18.149 -1.050 1.00 92.94 204 TYR A C 1
ATOM 1536 O O . TYR A 1 204 ? 19.296 -17.029 -0.649 1.00 92.94 204 TYR A O 1
ATOM 1544 N N . GLY A 1 205 ? 18.631 -19.133 -0.218 1.00 94.44 205 GLY A N 1
ATOM 1545 C CA . GLY A 1 205 ? 18.532 -18.960 1.235 1.00 94.44 205 GLY A CA 1
ATOM 1546 C C . GLY A 1 205 ? 17.518 -17.889 1.651 1.00 94.44 205 GLY A C 1
ATOM 1547 O O . GLY A 1 205 ? 17.765 -17.144 2.593 1.00 94.44 205 GLY A O 1
ATOM 1548 N N . LEU A 1 206 ? 16.408 -17.759 0.918 1.00 93.12 206 LEU A N 1
ATOM 1549 C CA . LEU A 1 206 ? 15.375 -16.770 1.219 1.00 93.12 206 LEU A CA 1
ATOM 1550 C C . LEU A 1 206 ? 14.500 -17.260 2.376 1.00 93.12 206 LEU A C 1
ATOM 1552 O O . LEU A 1 206 ? 13.815 -18.278 2.255 1.00 93.12 206 LEU A O 1
ATOM 1556 N N . GLU A 1 207 ? 14.476 -16.490 3.459 1.00 93.06 207 GLU A N 1
ATOM 1557 C CA . GLU A 1 207 ? 13.569 -16.672 4.594 1.00 93.06 207 GLU A CA 1
ATOM 1558 C C . GLU A 1 207 ? 12.369 -15.727 4.445 1.00 93.06 207 GLU A C 1
ATOM 1560 O O . GLU A 1 207 ? 12.334 -14.625 4.992 1.00 93.06 207 GLU A O 1
ATOM 1565 N N . LEU A 1 208 ? 11.397 -16.128 3.621 1.00 93.38 208 LEU A N 1
ATOM 1566 C CA . LEU A 1 208 ? 10.210 -15.313 3.360 1.00 93.38 208 LEU A CA 1
ATOM 1567 C C . LEU A 1 208 ? 9.166 -15.494 4.481 1.00 93.38 208 LEU A C 1
ATOM 1569 O O . LEU A 1 208 ? 8.883 -16.632 4.865 1.00 93.38 208 LEU A O 1
ATOM 1573 N N . PRO A 1 209 ? 8.553 -14.409 4.991 1.00 93.81 209 PRO A N 1
ATOM 1574 C CA . PRO A 1 209 ? 7.501 -14.501 5.998 1.00 93.81 209 PRO A CA 1
ATOM 1575 C C . PRO A 1 209 ? 6.229 -15.162 5.437 1.00 93.81 209 PRO A C 1
ATOM 1577 O O . PRO A 1 209 ? 5.977 -15.117 4.226 1.00 93.81 209 PRO A O 1
ATOM 1580 N N . PRO A 1 210 ? 5.383 -15.745 6.304 1.00 93.69 210 PRO A N 1
ATOM 1581 C CA . PRO A 1 210 ? 4.094 -16.272 5.883 1.00 93.69 210 PRO A CA 1
ATOM 1582 C C . PRO A 1 210 ? 3.169 -15.133 5.441 1.00 93.69 210 PRO A C 1
ATOM 1584 O O . PRO A 1 210 ? 3.004 -14.134 6.139 1.00 93.69 210 PRO A O 1
ATOM 1587 N N . TYR A 1 211 ? 2.519 -15.308 4.293 1.00 94.94 211 TYR A N 1
ATOM 1588 C CA . TYR A 1 211 ? 1.503 -14.377 3.807 1.00 94.94 211 TYR A CA 1
ATOM 1589 C C . TYR A 1 211 ? 0.140 -14.724 4.428 1.00 94.94 211 TYR A C 1
ATOM 1591 O O . TYR A 1 211 ? -0.266 -15.891 4.366 1.00 94.94 211 TYR A O 1
ATOM 1599 N N . PRO A 1 212 ? -0.589 -13.751 5.003 1.00 89.19 212 PRO A N 1
ATOM 1600 C CA . PRO A 1 212 ? -1.857 -14.012 5.675 1.00 89.19 212 PRO A CA 1
ATOM 1601 C C . PRO A 1 212 ? -2.957 -14.377 4.672 1.00 89.19 212 PRO A C 1
ATOM 1603 O O . PRO A 1 212 ? -3.202 -13.652 3.707 1.00 89.19 212 PRO A O 1
ATOM 1606 N N . GLY A 1 213 ? -3.640 -15.502 4.908 1.00 94.50 213 GLY A N 1
ATOM 1607 C CA . GLY A 1 213 ? -4.773 -15.953 4.094 1.00 94.50 213 GLY A CA 1
ATOM 1608 C C . GLY A 1 213 ? -4.464 -15.959 2.593 1.00 94.50 213 GLY A C 1
ATOM 1609 O O . GLY A 1 213 ? -3.482 -16.562 2.147 1.00 94.50 213 GLY A O 1
ATOM 1610 N N . THR A 1 214 ? -5.290 -15.255 1.819 1.00 94.19 214 THR A N 1
ATOM 1611 C CA . THR A 1 214 ? -5.165 -15.077 0.362 1.00 94.19 214 THR A CA 1
ATOM 1612 C C . THR A 1 214 ? -4.428 -13.796 -0.036 1.00 94.19 214 THR A C 1
ATOM 1614 O O . THR A 1 214 ? -4.415 -13.455 -1.215 1.00 94.19 214 THR A O 1
ATOM 1617 N N . SER A 1 215 ? -3.817 -13.075 0.913 1.00 93.81 215 SER A N 1
ATOM 1618 C CA . SER A 1 215 ? -3.123 -11.822 0.607 1.00 93.81 215 SER A CA 1
ATOM 1619 C C . SER A 1 215 ? -1.947 -12.043 -0.346 1.00 93.81 215 SER A C 1
ATOM 1621 O O . SER A 1 215 ? -1.206 -13.029 -0.232 1.00 93.81 215 SER A O 1
ATOM 1623 N N . MET A 1 216 ? -1.764 -11.093 -1.263 1.00 96.12 216 MET A N 1
ATOM 1624 C CA . MET A 1 216 ? -0.657 -11.049 -2.222 1.00 96.12 216 MET A CA 1
ATOM 1625 C C . MET A 1 216 ? 0.534 -10.230 -1.718 1.00 96.12 216 MET A C 1
ATOM 1627 O O . MET A 1 216 ? 1.578 -10.206 -2.370 1.00 96.12 216 MET A O 1
ATOM 1631 N N . CYS A 1 217 ? 0.401 -9.581 -0.564 1.00 97.12 217 CYS A N 1
ATOM 1632 C CA . CYS A 1 217 ? 1.471 -8.870 0.120 1.00 97.12 217 CYS A CA 1
ATOM 1633 C C . CYS A 1 217 ? 1.448 -9.157 1.625 1.00 97.12 217 CYS A C 1
ATOM 1635 O O . CYS A 1 217 ? 0.449 -9.608 2.188 1.00 97.12 217 CYS A O 1
ATOM 1637 N N . VAL A 1 218 ? 2.567 -8.903 2.287 1.00 96.31 218 VAL A N 1
ATOM 1638 C CA . VAL A 1 218 ? 2.690 -8.990 3.740 1.00 96.31 218 VAL A CA 1
ATOM 1639 C C . VAL A 1 218 ? 3.556 -7.846 4.231 1.00 96.31 218 VAL A C 1
ATOM 1641 O O . VAL A 1 218 ? 4.588 -7.535 3.63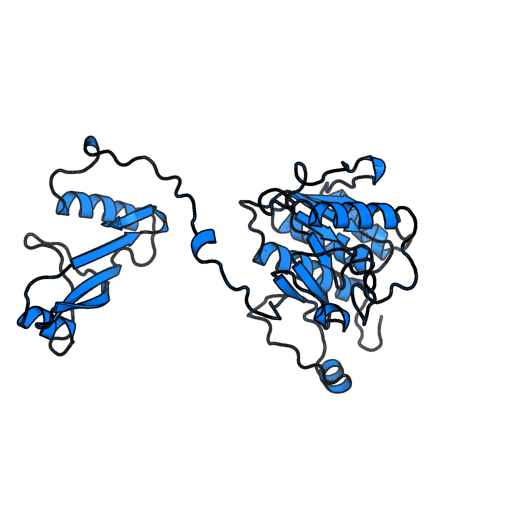6 1.00 96.31 218 VAL A O 1
ATOM 1644 N N . ARG A 1 219 ? 3.129 -7.192 5.309 1.00 94.75 219 ARG A N 1
ATOM 1645 C CA . ARG A 1 219 ? 3.921 -6.145 5.947 1.00 94.75 219 ARG A CA 1
ATOM 1646 C C . ARG A 1 219 ? 5.183 -6.749 6.562 1.00 94.75 219 ARG A C 1
ATOM 1648 O O . ARG A 1 219 ? 5.119 -7.749 7.272 1.00 94.75 219 ARG A O 1
ATOM 1655 N N . ILE A 1 220 ? 6.322 -6.125 6.295 1.00 92.25 220 ILE A N 1
ATOM 1656 C CA . ILE A 1 220 ? 7.642 -6.490 6.811 1.00 92.25 220 ILE A CA 1
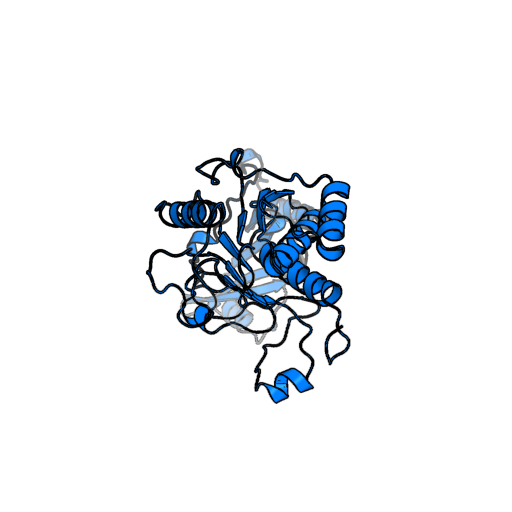ATOM 1657 C C . ILE A 1 220 ? 8.293 -5.276 7.487 1.00 92.25 220 ILE A C 1
ATOM 1659 O O . ILE A 1 220 ? 7.812 -4.153 7.372 1.00 92.25 220 ILE A O 1
ATOM 1663 N N . GLY A 1 221 ? 9.387 -5.490 8.216 1.00 79.50 221 GLY A N 1
ATOM 1664 C CA . GLY A 1 221 ? 10.082 -4.415 8.929 1.00 79.50 221 GLY A CA 1
ATOM 1665 C C . GLY A 1 221 ? 9.465 -4.080 10.291 1.00 79.50 221 GLY A C 1
ATOM 1666 O O . GLY A 1 221 ? 8.712 -4.867 10.865 1.00 79.50 221 GLY A O 1
ATOM 1667 N N . LYS A 1 222 ? 9.847 -2.930 10.859 1.00 66.62 222 LYS A N 1
ATOM 1668 C CA . LYS A 1 222 ? 9.356 -2.503 12.176 1.00 66.62 222 LYS A CA 1
ATOM 1669 C C . LYS A 1 222 ? 7.872 -2.158 12.076 1.00 66.62 222 LYS A C 1
ATOM 1671 O O . LYS A 1 222 ? 7.483 -1.368 11.220 1.00 66.62 222 LYS A O 1
ATOM 1676 N N . VAL A 1 223 ? 7.062 -2.721 12.973 1.00 58.94 223 VAL A N 1
ATOM 1677 C CA . VAL A 1 223 ? 5.682 -2.262 13.172 1.00 58.94 223 VAL A CA 1
ATOM 1678 C C . VAL A 1 223 ? 5.759 -0.766 13.496 1.00 58.94 223 VAL A C 1
ATOM 1680 O O . VAL A 1 223 ? 6.542 -0.411 14.385 1.00 58.94 223 VAL A O 1
ATOM 1683 N N . PRO A 1 224 ? 5.039 0.114 12.773 1.00 56.66 224 PRO A N 1
ATOM 1684 C CA . PRO A 1 224 ? 5.067 1.534 13.082 1.00 56.66 224 PRO A CA 1
ATOM 1685 C C . PRO A 1 224 ? 4.726 1.723 14.560 1.00 56.66 224 PRO A C 1
ATOM 1687 O O . PRO A 1 224 ? 3.780 1.113 15.062 1.00 56.66 224 PRO A O 1
ATOM 1690 N N . SER A 1 225 ? 5.506 2.543 15.267 1.00 54.81 225 SER A N 1
ATOM 1691 C CA . SER A 1 225 ? 5.087 3.041 16.572 1.00 54.81 225 SER A CA 1
ATOM 1692 C C . SER A 1 225 ? 3.842 3.878 16.323 1.00 54.81 225 SER A C 1
ATOM 1694 O O . SER A 1 225 ? 3.938 4.991 15.809 1.00 54.81 225 SER A O 1
ATOM 1696 N N . VAL A 1 226 ? 2.675 3.300 16.586 1.00 58.62 226 VAL A N 1
ATOM 1697 C CA . VAL A 1 226 ? 1.413 4.009 16.437 1.00 58.62 226 VAL A CA 1
ATOM 1698 C C . VAL A 1 226 ? 1.414 5.125 17.471 1.00 58.62 226 VAL A C 1
ATOM 1700 O O . VAL A 1 226 ? 1.426 4.857 18.673 1.00 58.62 226 VAL A O 1
ATOM 1703 N N . ASP A 1 227 ? 1.456 6.369 17.003 1.00 65.12 227 ASP A N 1
ATOM 1704 C CA . ASP A 1 227 ? 1.118 7.497 17.855 1.00 65.12 227 ASP A CA 1
ATOM 1705 C C . ASP A 1 227 ? -0.362 7.352 18.205 1.00 65.12 227 ASP A C 1
ATOM 1707 O O . ASP A 1 227 ? -1.241 7.540 17.372 1.00 65.12 227 ASP A O 1
ATOM 1711 N N . ILE A 1 228 ? -0.643 6.945 19.440 1.00 65.44 228 ILE A N 1
ATOM 1712 C CA . ILE A 1 228 ? -2.010 6.684 19.900 1.00 65.44 228 ILE A CA 1
ATOM 1713 C C . ILE A 1 228 ? -2.886 7.934 19.720 1.00 65.44 228 ILE A C 1
ATOM 1715 O O . ILE A 1 228 ? -4.090 7.809 19.511 1.00 65.44 228 ILE A O 1
ATOM 1719 N N . SER A 1 229 ? -2.294 9.135 19.752 1.00 67.88 229 SER A N 1
ATOM 1720 C CA . SER A 1 229 ? -3.036 10.380 19.565 1.00 67.88 229 SER A CA 1
ATOM 1721 C C . SER A 1 229 ? -3.561 10.567 18.136 1.00 67.88 229 SER A C 1
ATOM 1723 O O . SER A 1 229 ? -4.619 11.174 17.964 1.00 67.88 229 SER A O 1
ATOM 1725 N N . SER A 1 230 ? -2.890 9.999 17.126 1.00 62.78 230 SER A N 1
ATOM 1726 C CA . SER A 1 230 ? -3.295 10.106 15.718 1.00 62.78 230 SER A CA 1
ATOM 1727 C C . SER A 1 230 ? -4.381 9.106 15.311 1.00 62.78 230 SER A C 1
ATOM 1729 O O . SER A 1 230 ? -4.990 9.277 14.261 1.00 62.78 230 SER A O 1
ATOM 1731 N N . LEU A 1 231 ? -4.691 8.113 16.156 1.00 69.56 231 LEU A N 1
ATOM 1732 C CA . LEU A 1 231 ? -5.825 7.195 15.962 1.00 69.56 231 LEU A CA 1
ATOM 1733 C C . LEU A 1 231 ? -7.191 7.840 16.239 1.00 69.56 231 LEU A C 1
ATOM 1735 O O . LEU A 1 231 ? -8.220 7.177 16.121 1.00 69.56 231 LEU A O 1
ATOM 1739 N N . ARG A 1 232 ? -7.226 9.101 16.686 1.00 69.69 232 ARG A N 1
ATOM 1740 C CA . ARG A 1 232 ? -8.477 9.781 17.009 1.00 69.69 232 ARG A CA 1
ATOM 1741 C C . ARG A 1 232 ? -9.278 10.047 15.736 1.00 69.69 232 ARG A C 1
ATOM 1743 O O . ARG A 1 232 ? -8.970 10.964 14.981 1.00 69.69 232 ARG A O 1
ATOM 1750 N N . GLU A 1 233 ? -10.363 9.305 15.564 1.00 66.31 233 GLU A N 1
ATOM 1751 C CA . GLU A 1 233 ? -11.370 9.594 14.548 1.00 66.31 233 GLU A CA 1
ATOM 1752 C C . GLU A 1 233 ? -12.252 10.778 14.980 1.00 66.31 233 GLU A C 1
ATOM 1754 O O . GLU A 1 233 ? -12.612 10.935 16.154 1.00 66.31 233 GLU A O 1
ATOM 1759 N N . ASN A 1 234 ? -12.602 11.642 14.024 1.00 66.38 234 ASN A N 1
ATOM 1760 C CA . ASN A 1 234 ? -13.590 12.695 14.242 1.00 66.38 234 ASN A CA 1
ATOM 1761 C C . ASN A 1 234 ? -14.988 12.093 14.078 1.00 66.38 234 ASN A C 1
ATOM 1763 O O . ASN A 1 234 ? -15.464 11.907 12.960 1.00 66.38 234 ASN A O 1
ATOM 1767 N N . TYR A 1 235 ? -15.650 11.798 15.195 1.00 64.81 235 TYR A N 1
ATOM 1768 C CA . TYR A 1 235 ? -17.025 11.309 15.193 1.00 64.81 235 TYR A CA 1
ATOM 1769 C C . TYR A 1 235 ? -17.982 12.395 14.682 1.00 64.81 235 TYR A C 1
ATOM 1771 O O . TYR A 1 235 ? -18.243 13.384 15.367 1.00 64.81 235 TYR A O 1
ATOM 1779 N N . ILE A 1 236 ? -18.518 12.210 13.474 1.00 65.06 236 ILE A N 1
ATOM 1780 C CA . ILE A 1 236 ? -19.595 13.040 12.920 1.00 65.06 236 ILE A CA 1
ATOM 1781 C C . ILE A 1 236 ? -20.924 12.383 13.308 1.00 65.06 236 ILE A C 1
ATOM 1783 O O . ILE A 1 236 ? -21.562 11.697 12.514 1.00 65.06 236 ILE A O 1
ATOM 1787 N N . SER A 1 237 ? -21.314 12.535 14.569 1.00 67.50 237 SER A N 1
ATOM 1788 C CA . SER A 1 237 ? -22.636 12.143 15.067 1.00 67.50 237 SER A CA 1
ATOM 1789 C C . SER A 1 237 ? -23.513 13.385 15.256 1.00 67.50 237 SER A C 1
ATOM 1791 O O . SER A 1 237 ? -22.982 14.444 15.598 1.00 67.50 237 SER A O 1
ATOM 1793 N N . PRO A 1 238 ? -24.841 13.289 15.054 1.00 72.00 238 PRO A N 1
ATOM 1794 C CA . PRO A 1 238 ? -25.756 14.365 15.418 1.00 72.00 238 PRO A CA 1
ATOM 1795 C C . PRO A 1 238 ? -25.553 14.769 16.882 1.00 72.00 238 PRO A C 1
ATOM 1797 O O . PRO A 1 238 ? -25.292 13.915 17.732 1.00 72.00 238 PRO A O 1
ATOM 1800 N N . GLU A 1 239 ? -25.673 16.062 17.171 1.00 81.94 239 GLU A N 1
ATOM 1801 C CA . GLU A 1 239 ? -25.646 16.563 18.544 1.00 81.94 239 GLU A CA 1
ATOM 1802 C C . GLU A 1 239 ? -26.776 15.916 19.363 1.00 81.94 239 GLU A C 1
ATOM 1804 O O . GLU A 1 239 ? -27.915 15.846 18.895 1.00 81.94 239 GLU A O 1
ATOM 1809 N N . LEU A 1 240 ? -26.454 15.435 20.570 1.00 84.62 240 LEU A N 1
ATOM 1810 C CA . LEU A 1 240 ? -27.429 14.897 21.520 1.00 84.62 240 LEU A CA 1
ATOM 1811 C C . LEU A 1 240 ? -27.818 15.995 22.511 1.00 84.62 240 LEU A C 1
ATOM 1813 O O . LEU A 1 240 ? -27.019 16.381 23.365 1.00 84.62 240 LEU A O 1
ATOM 1817 N N . LEU A 1 241 ? -29.049 16.483 22.402 1.00 89.50 241 LEU A N 1
ATOM 1818 C CA . LEU A 1 241 ? -29.592 17.518 23.279 1.00 89.50 241 LEU A CA 1
ATOM 1819 C C . LEU A 1 241 ? -30.368 16.896 24.445 1.00 89.50 241 LEU A C 1
ATOM 1821 O O . LEU A 1 241 ? -31.019 15.865 24.293 1.00 89.50 241 LEU A O 1
ATOM 1825 N N . GLU A 1 242 ? -30.384 17.567 25.600 1.00 87.19 242 GLU A N 1
ATOM 1826 C CA . GLU A 1 242 ? -31.152 17.124 26.778 1.00 87.19 242 GLU A CA 1
ATOM 1827 C C . GLU A 1 242 ? -32.658 16.989 26.478 1.00 87.19 242 GLU A C 1
ATOM 1829 O O . GLU A 1 242 ? -33.345 16.126 27.012 1.00 87.19 242 GLU A O 1
ATOM 1834 N N . THR A 1 243 ? -33.171 17.786 25.539 1.00 92.12 243 THR A N 1
ATOM 1835 C CA . THR A 1 243 ? -34.564 17.718 25.071 1.00 92.12 243 THR A CA 1
ATOM 1836 C C . THR A 1 243 ? -34.884 16.473 24.238 1.00 92.12 243 THR A C 1
ATOM 1838 O O . THR A 1 243 ? -36.055 16.213 23.970 1.00 92.12 243 THR A O 1
ATOM 1841 N N . GLN A 1 244 ? -33.868 15.720 23.808 1.00 89.19 244 GLN A N 1
ATOM 1842 C CA . GLN A 1 244 ? -33.999 14.520 22.978 1.00 89.19 244 GLN A CA 1
ATOM 1843 C C . GLN A 1 244 ? -33.873 13.222 23.783 1.00 89.19 244 GLN A C 1
ATOM 1845 O O . GLN A 1 244 ? -34.023 12.144 23.207 1.00 89.19 244 GLN A O 1
ATOM 1850 N N . VAL A 1 245 ? -33.593 13.304 25.088 1.00 91.75 245 VAL A N 1
ATOM 1851 C CA . VAL A 1 245 ? -33.472 12.129 25.955 1.00 91.75 245 VAL A CA 1
ATOM 1852 C C . VAL A 1 245 ? -34.688 11.962 26.859 1.00 91.75 245 VAL A C 1
ATOM 1854 O O . VAL A 1 245 ? -35.320 12.919 27.303 1.00 91.75 245 VAL A O 1
ATOM 1857 N N . MET A 1 246 ? -35.024 10.708 27.135 1.00 91.88 246 MET A N 1
ATOM 1858 C CA . MET A 1 246 ? -36.096 10.340 28.045 1.00 91.88 246 MET A CA 1
ATOM 1859 C C . MET A 1 246 ? -35.707 10.704 29.487 1.00 91.88 246 MET A C 1
ATOM 1861 O O . MET A 1 246 ? -34.575 10.440 29.895 1.00 91.88 246 MET A O 1
ATOM 1865 N N . PRO A 1 247 ? -36.645 11.206 30.314 1.00 92.50 247 PRO A N 1
ATOM 1866 C CA . PRO A 1 247 ? -36.371 11.499 31.725 1.00 92.50 247 PRO A CA 1
ATOM 1867 C C . PRO A 1 247 ? -35.964 10.266 32.543 1.00 92.50 247 PRO A C 1
ATOM 1869 O O . PRO A 1 247 ? -35.298 10.386 33.570 1.00 92.50 247 PRO A O 1
ATOM 1872 N N . ASN A 1 248 ? -36.399 9.076 32.117 1.00 90.81 248 ASN A N 1
ATOM 1873 C CA . ASN A 1 248 ? -36.054 7.815 32.758 1.00 90.81 248 ASN A CA 1
ATOM 1874 C C . ASN A 1 248 ? -34.886 7.137 32.012 1.00 90.81 248 ASN A C 1
ATOM 1876 O O . ASN A 1 248 ? -35.042 6.791 30.837 1.00 90.81 248 ASN A O 1
ATOM 1880 N N . PRO A 1 249 ? -33.749 6.869 32.681 1.00 88.88 249 PRO A N 1
ATOM 1881 C CA . PRO A 1 249 ? -32.572 6.285 32.037 1.00 88.88 249 PRO A CA 1
ATOM 1882 C C . PRO A 1 249 ? -32.787 4.842 31.553 1.00 88.88 249 PRO A C 1
ATOM 1884 O O . PRO A 1 249 ? -32.173 4.431 30.572 1.00 88.88 249 PRO A O 1
ATOM 1887 N N . PHE A 1 250 ? -33.672 4.067 32.188 1.00 90.75 250 PHE A N 1
ATOM 1888 C CA . PHE A 1 250 ? -33.996 2.714 31.727 1.00 90.75 250 PHE A CA 1
ATOM 1889 C C . PHE A 1 250 ? -34.841 2.734 30.454 1.00 90.75 250 PHE A C 1
ATOM 1891 O O . PHE A 1 250 ? -34.673 1.868 29.597 1.00 90.75 250 PHE A O 1
ATOM 1898 N N . ASP A 1 251 ? -35.724 3.721 30.309 1.00 91.75 251 ASP A N 1
ATOM 1899 C CA . ASP A 1 251 ? -36.496 3.899 29.079 1.00 91.75 251 ASP A CA 1
ATOM 1900 C C . ASP A 1 251 ? -35.598 4.423 27.956 1.00 91.75 251 ASP A C 1
ATOM 1902 O O . ASP A 1 251 ? -35.670 3.917 26.839 1.00 91.75 251 ASP A O 1
ATOM 1906 N N . GLN A 1 252 ? -34.671 5.338 28.270 1.00 92.50 252 GLN A N 1
ATOM 1907 C CA . GLN A 1 252 ? -33.643 5.771 27.321 1.00 92.50 252 GLN A CA 1
ATOM 1908 C C . GLN A 1 252 ? -32.786 4.597 26.833 1.00 92.50 252 GLN A C 1
ATOM 1910 O O . GLN A 1 252 ? -32.545 4.462 25.631 1.00 92.50 252 GLN A O 1
ATOM 1915 N N . PHE A 1 253 ? -32.352 3.732 27.755 1.00 94.06 253 PHE A N 1
ATOM 1916 C CA . PHE A 1 253 ? -31.607 2.525 27.414 1.00 94.06 253 PHE A CA 1
ATOM 1917 C C . PHE A 1 253 ? -32.400 1.622 26.470 1.00 94.06 253 PHE A C 1
ATOM 1919 O O . PHE A 1 253 ? -31.843 1.187 25.470 1.00 94.06 253 PHE A O 1
ATOM 1926 N N . ARG A 1 254 ? -33.679 1.341 26.761 1.00 93.94 254 ARG A N 1
ATOM 1927 C CA . ARG A 1 254 ? -34.511 0.463 25.918 1.00 93.94 254 ARG A CA 1
ATOM 1928 C C . ARG A 1 254 ? -34.598 0.985 24.490 1.00 93.94 254 ARG A C 1
ATOM 1930 O O . ARG A 1 254 ? -34.333 0.227 23.567 1.00 93.94 254 ARG A O 1
ATOM 1937 N N . THR A 1 255 ? -34.863 2.280 24.326 1.00 94.12 255 THR A N 1
ATOM 1938 C CA . THR A 1 255 ? -34.901 2.927 23.009 1.00 94.12 255 THR A CA 1
ATOM 1939 C C . THR A 1 255 ? -33.587 2.738 22.254 1.00 94.12 255 THR A C 1
ATOM 1941 O O . THR A 1 255 ? -33.580 2.251 21.126 1.00 94.12 255 THR A O 1
ATOM 1944 N N . TRP A 1 256 ? -32.450 3.058 22.877 1.00 94.62 256 TRP A N 1
ATOM 1945 C CA . TRP A 1 256 ? -31.153 2.917 22.210 1.00 94.62 256 TRP A CA 1
ATOM 1946 C C . TRP A 1 256 ? -30.742 1.466 21.967 1.00 94.62 256 TRP A C 1
ATOM 1948 O O . TRP A 1 256 ? -30.106 1.177 20.956 1.00 94.62 256 TRP A O 1
ATOM 1958 N N . PHE A 1 257 ? -31.109 0.554 22.863 1.00 95.56 257 PHE A N 1
ATOM 1959 C CA . PHE A 1 257 ? -30.860 -0.869 22.698 1.00 95.56 257 PHE A CA 1
ATOM 1960 C C . PHE A 1 257 ? -31.656 -1.438 21.517 1.00 95.56 257 PHE A C 1
ATOM 1962 O O . PHE A 1 257 ? -31.090 -2.159 20.697 1.00 95.56 257 PHE A O 1
ATOM 1969 N N . ASP A 1 258 ? -32.932 -1.071 21.379 1.00 95.56 258 ASP A N 1
ATOM 1970 C CA . ASP A 1 258 ? -33.771 -1.476 20.246 1.00 95.56 258 ASP A CA 1
ATOM 1971 C C . ASP A 1 258 ? -33.238 -0.913 18.922 1.00 95.56 258 ASP A C 1
ATOM 1973 O O . ASP A 1 258 ? -33.212 -1.619 17.911 1.00 95.56 258 ASP A O 1
ATOM 1977 N N . GLU A 1 259 ? -32.739 0.328 18.921 1.00 94.81 259 GLU A N 1
ATOM 1978 C CA . GLU A 1 259 ? -32.048 0.910 17.765 1.00 94.81 259 GLU A CA 1
ATOM 1979 C C . GLU A 1 259 ? -30.770 0.130 17.412 1.00 94.81 259 GLU A C 1
ATOM 1981 O O . GLU A 1 259 ? -30.564 -0.195 16.243 1.00 94.81 259 GLU A O 1
ATOM 1986 N N . ALA A 1 260 ? -29.945 -0.232 18.402 1.00 94.94 260 ALA A N 1
ATOM 1987 C CA . ALA A 1 260 ? -28.729 -1.023 18.193 1.00 94.94 260 ALA A CA 1
ATOM 1988 C C . ALA A 1 260 ? -29.029 -2.420 17.627 1.00 94.94 260 ALA A C 1
ATOM 1990 O O . ALA A 1 260 ? -28.341 -2.892 16.720 1.00 94.94 260 ALA A O 1
ATOM 1991 N N . VAL A 1 261 ? -30.085 -3.073 18.121 1.00 95.06 261 VAL A N 1
ATOM 1992 C CA . VAL A 1 261 ? -30.564 -4.356 17.587 1.00 95.06 261 VAL A CA 1
ATOM 1993 C C . VAL A 1 261 ? -31.074 -4.192 16.155 1.00 95.06 261 VAL A C 1
ATOM 1995 O O . VAL A 1 261 ? -30.715 -4.983 15.285 1.00 95.06 261 VAL A O 1
ATOM 1998 N N . THR A 1 262 ? -31.875 -3.158 15.892 1.00 96.12 262 THR A N 1
ATOM 1999 C CA . THR A 1 262 ? -32.447 -2.883 14.563 1.00 96.12 262 THR A CA 1
ATOM 2000 C C . THR A 1 262 ? -31.365 -2.575 13.529 1.00 96.12 262 THR A C 1
ATOM 2002 O O . THR A 1 262 ? -31.470 -3.004 12.382 1.00 96.12 262 THR A O 1
ATOM 2005 N N . ALA A 1 263 ? -30.298 -1.885 13.936 1.00 93.94 263 ALA A N 1
ATOM 2006 C CA . ALA A 1 263 ? -29.130 -1.614 13.104 1.00 93.94 263 ALA A CA 1
ATOM 2007 C C . ALA A 1 263 ? -28.265 -2.863 12.830 1.00 93.94 263 ALA A C 1
ATOM 2009 O O . ALA A 1 263 ? -27.362 -2.808 12.001 1.00 93.94 263 ALA A O 1
ATOM 2010 N N . GLY A 1 264 ? -28.549 -3.999 13.478 1.00 94.12 264 GLY A N 1
ATOM 2011 C CA . GLY A 1 264 ? -27.854 -5.262 13.232 1.00 94.12 264 GLY A CA 1
ATOM 2012 C C . GLY A 1 264 ? -26.461 -5.334 13.854 1.00 94.12 264 GLY A C 1
ATOM 2013 O O . GLY A 1 264 ? -25.633 -6.117 13.384 1.00 94.12 264 GLY A O 1
ATOM 2014 N N . LEU A 1 265 ? -26.200 -4.544 14.905 1.00 93.69 265 LEU A N 1
ATOM 2015 C CA . LEU A 1 265 ? -24.912 -4.561 15.595 1.00 93.69 265 LEU A CA 1
ATOM 2016 C C . LEU A 1 265 ? -24.596 -5.966 16.110 1.00 93.69 265 LEU A C 1
ATOM 2018 O O . LEU A 1 265 ? -25.464 -6.713 16.573 1.00 93.69 265 LEU A O 1
ATOM 2022 N N . ARG A 1 266 ? -23.314 -6.322 16.075 1.00 92.56 266 ARG A N 1
ATOM 2023 C CA . ARG A 1 266 ? -22.834 -7.579 16.644 1.00 92.56 266 ARG A CA 1
ATOM 2024 C C . ARG A 1 266 ? -22.828 -7.498 18.173 1.00 92.56 266 ARG A C 1
ATOM 2026 O O . ARG A 1 266 ? -22.135 -6.665 18.740 1.00 92.56 266 ARG A O 1
ATOM 2033 N N . GLU A 1 267 ? -23.547 -8.415 18.823 1.00 94.50 267 GLU A N 1
ATOM 2034 C CA . GLU A 1 267 ? -23.649 -8.525 20.293 1.00 94.50 267 GLU A CA 1
ATOM 2035 C C . GLU A 1 267 ? -24.025 -7.197 20.994 1.00 94.50 267 GLU A C 1
ATOM 2037 O O . GLU A 1 267 ? -23.308 -6.739 21.885 1.00 94.50 267 GLU A O 1
ATOM 2042 N N . PRO A 1 268 ? -25.179 -6.580 20.660 1.00 95.75 268 PRO A N 1
ATOM 2043 C CA . PRO A 1 268 ? -25.568 -5.271 21.199 1.00 95.75 268 PRO A CA 1
ATOM 2044 C C . PRO A 1 268 ? -25.810 -5.300 22.718 1.00 95.75 268 PRO A C 1
ATOM 2046 O O . PRO A 1 268 ? -25.842 -4.259 23.367 1.00 95.75 268 PRO A O 1
ATOM 2049 N N . ASN A 1 269 ? -25.961 -6.493 23.300 1.00 96.25 269 ASN A N 1
ATOM 2050 C CA . ASN A 1 269 ? -26.127 -6.732 24.730 1.00 96.25 269 ASN A CA 1
ATOM 2051 C C . ASN A 1 269 ? -24.807 -6.941 25.492 1.00 96.25 269 ASN A C 1
ATOM 2053 O O . ASN A 1 269 ? -24.850 -7.239 26.688 1.00 96.25 269 ASN A O 1
ATOM 2057 N N . ALA A 1 270 ? -23.651 -6.824 24.837 1.00 96.88 270 ALA A N 1
ATOM 2058 C CA . ALA A 1 270 ? -22.362 -6.828 25.514 1.00 96.88 270 ALA A CA 1
ATOM 2059 C C . ALA A 1 270 ? -22.129 -5.503 26.258 1.00 96.88 270 ALA A C 1
ATOM 2061 O O . ALA A 1 270 ? -22.299 -4.422 25.702 1.00 96.88 270 ALA A O 1
ATOM 2062 N N . MET A 1 271 ? -21.708 -5.593 27.519 1.00 96.88 271 MET A N 1
ATOM 2063 C CA . MET A 1 271 ? -21.439 -4.437 28.379 1.00 96.88 271 MET A CA 1
ATOM 2064 C C . MET A 1 271 ? -20.218 -4.669 29.265 1.00 96.88 271 MET A C 1
ATOM 2066 O O . MET A 1 271 ? -19.944 -5.800 29.676 1.00 96.88 271 MET A O 1
ATOM 2070 N N . ALA A 1 272 ? -19.497 -3.605 29.605 1.00 97.69 272 ALA A N 1
ATOM 2071 C CA . ALA A 1 272 ? -18.440 -3.660 30.605 1.00 97.69 272 ALA A CA 1
ATOM 2072 C C . ALA A 1 272 ? -19.052 -3.601 32.012 1.00 97.69 272 ALA A C 1
ATOM 2074 O O . ALA A 1 272 ? -19.756 -2.654 32.342 1.00 97.69 272 ALA A O 1
ATOM 2075 N N . LEU A 1 273 ? -18.759 -4.593 32.858 1.00 97.44 273 LEU A N 1
ATOM 2076 C CA . LEU A 1 273 ? -19.132 -4.608 34.275 1.00 97.44 273 LEU A CA 1
ATOM 2077 C C . LEU A 1 273 ? -17.922 -4.286 35.149 1.00 97.44 273 LEU A C 1
ATOM 2079 O O . LEU A 1 273 ? -16.961 -5.067 35.222 1.00 97.44 273 LEU A O 1
ATOM 2083 N N . THR A 1 274 ? -18.027 -3.189 35.889 1.00 97.81 274 THR A N 1
ATOM 2084 C CA . THR A 1 274 ? -17.034 -2.741 36.861 1.00 97.81 274 THR A CA 1
ATOM 2085 C C . THR A 1 274 ? -17.526 -2.973 38.286 1.00 97.81 274 THR A C 1
ATOM 2087 O O . THR A 1 274 ? -18.654 -2.633 38.625 1.00 97.81 274 THR A O 1
ATOM 2090 N N . THR A 1 275 ? -16.672 -3.566 39.120 1.00 97.19 275 THR A N 1
ATOM 2091 C CA . THR A 1 275 ? -16.900 -3.785 40.562 1.00 97.19 275 THR A CA 1
ATOM 2092 C C . THR A 1 275 ? -15.663 -3.337 41.322 1.00 97.19 275 THR A C 1
ATOM 2094 O O . THR A 1 275 ? -14.583 -3.258 40.732 1.00 97.19 275 THR A O 1
ATOM 2097 N N . VAL A 1 276 ? -15.807 -3.043 42.611 1.00 97.69 276 VAL A N 1
ATOM 2098 C CA . VAL A 1 276 ? -14.720 -2.529 43.450 1.00 97.69 276 VAL A CA 1
ATOM 2099 C C . VAL A 1 276 ? -14.616 -3.384 44.704 1.00 97.69 276 VAL A C 1
ATOM 2101 O O . VAL A 1 276 ? -15.601 -3.543 45.416 1.00 97.69 276 VAL A O 1
ATOM 2104 N N . ASN A 1 277 ? -13.432 -3.923 44.984 1.00 95.62 277 ASN A N 1
ATOM 2105 C CA . ASN A 1 277 ? -13.217 -4.727 46.190 1.00 95.62 277 ASN A CA 1
ATOM 2106 C C . ASN A 1 277 ? -13.166 -3.861 47.468 1.00 95.62 277 ASN A C 1
ATOM 2108 O O . ASN A 1 277 ? -13.100 -2.631 47.390 1.00 95.62 277 ASN A O 1
ATOM 2112 N N . LYS A 1 278 ? -13.105 -4.480 48.659 1.00 95.06 278 LYS A N 1
ATOM 2113 C CA . LYS A 1 278 ? -13.027 -3.731 49.934 1.00 95.06 278 LYS A CA 1
ATOM 2114 C C . LYS A 1 278 ? -11.846 -2.758 50.057 1.00 95.06 278 LYS A C 1
ATOM 2116 O O . LYS A 1 278 ? -11.874 -1.867 50.897 1.00 95.06 278 LYS A O 1
ATOM 2121 N N . ALA A 1 279 ? -10.787 -2.952 49.268 1.00 95.31 279 ALA A N 1
ATOM 2122 C CA . ALA A 1 279 ? -9.601 -2.097 49.260 1.00 95.31 279 ALA A CA 1
ATOM 2123 C C . ALA A 1 279 ? -9.724 -0.918 48.275 1.00 95.31 279 ALA A C 1
ATOM 2125 O O . ALA A 1 279 ? -8.754 -0.193 48.071 1.00 95.31 279 ALA A O 1
ATOM 2126 N N . GLY A 1 280 ? -10.884 -0.738 47.632 1.00 94.00 280 GLY A N 1
ATOM 2127 C CA . GLY A 1 280 ? -11.110 0.337 46.668 1.00 94.00 280 GLY A CA 1
ATOM 2128 C C . GLY A 1 280 ? -10.513 0.072 45.283 1.00 94.00 280 GLY A C 1
ATOM 2129 O O . GLY A 1 280 ? -10.457 0.985 44.464 1.00 94.00 280 GLY A O 1
ATOM 2130 N N . LYS A 1 281 ? -10.061 -1.155 44.986 1.00 96.31 281 LYS A N 1
ATOM 2131 C CA . LYS A 1 281 ? -9.479 -1.497 43.681 1.00 96.31 281 LYS A CA 1
ATOM 2132 C C . LYS A 1 281 ? -10.585 -1.898 42.695 1.00 96.31 281 LYS A C 1
ATOM 2134 O O . LYS A 1 281 ? -11.245 -2.915 42.935 1.00 96.31 281 LYS A O 1
ATOM 2139 N N . PRO A 1 282 ? -10.775 -1.165 41.581 1.00 96.94 282 PRO A N 1
ATOM 2140 C CA . PRO A 1 282 ? -11.737 -1.544 40.560 1.00 96.94 282 PRO A CA 1
ATOM 2141 C C . PRO A 1 282 ? -11.225 -2.721 39.721 1.00 96.94 282 PRO A C 1
ATOM 2143 O O . PRO A 1 282 ? -10.028 -2.871 39.468 1.00 96.94 282 PRO A O 1
ATOM 2146 N N . SER A 1 283 ? -12.154 -3.540 39.244 1.00 96.50 283 SER A N 1
ATOM 2147 C CA . SER A 1 283 ? -11.934 -4.517 38.179 1.00 96.50 283 SER A CA 1
ATOM 2148 C C . SER A 1 283 ? -13.017 -4.340 37.120 1.00 96.50 283 SER A C 1
ATOM 2150 O O . SER A 1 283 ? -14.148 -4.025 37.480 1.00 96.50 283 SER A O 1
ATOM 2152 N N . SER A 1 284 ? -12.731 -4.594 35.841 1.00 97.25 284 SER A N 1
ATOM 2153 C CA . SER A 1 284 ? -13.707 -4.478 34.740 1.00 97.25 284 SER A CA 1
ATOM 2154 C C . SER A 1 284 ? -13.585 -5.658 33.779 1.00 97.25 284 SER A C 1
ATOM 2156 O O . SER A 1 284 ? -12.486 -6.162 33.558 1.00 97.25 284 SER A O 1
ATOM 2158 N N . ARG A 1 285 ? -14.706 -6.132 33.226 1.00 95.69 285 ARG A N 1
ATOM 2159 C CA . ARG A 1 285 ? -14.718 -7.125 32.137 1.00 95.69 285 ARG A CA 1
ATOM 2160 C C . ARG A 1 285 ? -16.008 -7.040 31.334 1.00 95.69 285 ARG A C 1
ATOM 2162 O O . ARG A 1 285 ? -17.023 -6.610 31.877 1.00 95.69 285 ARG A O 1
ATOM 2169 N N . MET A 1 286 ? -15.984 -7.546 30.107 1.00 96.62 286 MET A N 1
ATOM 2170 C CA . MET A 1 286 ? -17.201 -7.704 29.316 1.00 96.62 286 MET A CA 1
ATOM 2171 C C . MET A 1 286 ? -18.078 -8.826 29.880 1.00 96.62 286 MET A C 1
ATOM 2173 O O . MET A 1 286 ? -17.593 -9.905 30.232 1.00 96.62 286 MET A O 1
ATOM 2177 N N . VAL A 1 287 ? -19.373 -8.554 29.979 1.00 95.88 287 VAL A N 1
ATOM 2178 C CA . VAL A 1 287 ? -20.435 -9.511 30.295 1.00 95.88 287 VAL A CA 1
ATOM 2179 C C . VAL A 1 287 ? -21.597 -9.287 29.332 1.00 95.88 287 VAL A C 1
ATOM 2181 O O . VAL A 1 287 ? -21.683 -8.252 28.677 1.00 95.88 287 VAL A O 1
ATOM 2184 N N . LEU A 1 288 ? -22.501 -10.258 29.251 1.00 96.50 288 LEU A N 1
ATOM 2185 C CA . LEU A 1 288 ? -23.713 -10.133 28.449 1.00 96.50 288 LEU A CA 1
ATOM 2186 C C . LEU A 1 288 ? -24.895 -9.790 29.348 1.00 96.50 288 LEU A C 1
ATOM 2188 O O . LEU A 1 288 ? -25.179 -10.526 30.301 1.00 96.50 288 LEU A O 1
ATOM 2192 N N . LEU A 1 289 ? -25.607 -8.724 28.998 1.00 96.50 289 LEU A N 1
ATOM 2193 C CA . LEU A 1 289 ? -26.916 -8.421 29.551 1.00 96.50 289 LEU A CA 1
ATOM 2194 C C . LEU A 1 289 ? -27.895 -9.554 29.200 1.00 96.50 289 LEU A C 1
ATOM 2196 O O . LEU A 1 289 ? -27.896 -10.081 28.080 1.00 96.50 289 LEU A O 1
ATOM 2200 N N . LYS A 1 290 ? -28.700 -9.955 30.185 1.00 96.19 290 LYS A N 1
ATOM 2201 C CA . LYS A 1 290 ? -29.683 -11.049 30.103 1.00 96.19 290 LYS A CA 1
ATOM 2202 C C . LYS A 1 290 ? -31.125 -10.572 30.196 1.00 96.19 290 LYS A C 1
ATOM 2204 O O . LYS A 1 290 ? -32.017 -11.291 29.763 1.00 96.19 290 LYS A O 1
ATOM 2209 N N . GLY A 1 291 ? -31.348 -9.374 30.717 1.00 94.25 291 GLY A N 1
ATOM 2210 C CA . GLY A 1 291 ? -32.659 -8.747 30.751 1.00 94.25 291 GLY A CA 1
ATOM 2211 C C . GLY A 1 291 ? -32.605 -7.362 31.374 1.00 94.25 291 GLY A C 1
ATOM 2212 O O . GLY A 1 291 ? -31.597 -6.979 31.969 1.00 94.25 291 GLY A O 1
ATOM 2213 N N . VAL A 1 292 ? -33.706 -6.630 31.240 1.00 92.94 292 VAL A N 1
ATOM 2214 C CA . VAL A 1 292 ? -33.962 -5.389 31.973 1.00 92.94 292 VAL A CA 1
ATOM 2215 C C . VAL A 1 292 ? -35.358 -5.486 32.559 1.00 92.94 292 VAL A C 1
ATOM 2217 O O . VAL A 1 292 ? -36.336 -5.565 31.816 1.00 92.94 292 VAL A O 1
ATOM 2220 N N . ASP A 1 293 ? -35.456 -5.494 33.881 1.00 88.81 293 ASP A N 1
ATOM 2221 C CA . ASP A 1 293 ? -36.724 -5.583 34.597 1.00 88.81 293 ASP A CA 1
ATOM 2222 C C . ASP A 1 293 ? -37.003 -4.305 35.408 1.00 88.81 293 ASP A C 1
ATOM 2224 O O . ASP A 1 293 ? -36.416 -3.249 35.166 1.00 88.81 293 ASP A O 1
ATOM 2228 N N . LYS A 1 294 ? -37.969 -4.368 36.333 1.00 84.81 294 LYS A N 1
ATOM 2229 C CA . LYS A 1 294 ? -38.342 -3.226 37.183 1.00 84.81 294 LYS A CA 1
ATOM 2230 C C . LYS A 1 294 ? -37.280 -2.877 38.235 1.00 84.81 294 LYS A C 1
ATOM 2232 O O . LYS A 1 294 ? -37.347 -1.788 38.794 1.00 84.81 294 LYS A O 1
ATOM 2237 N N . GLN A 1 295 ? -36.363 -3.794 38.540 1.00 86.56 295 GLN A N 1
ATOM 2238 C CA . GLN A 1 295 ? -35.259 -3.610 39.486 1.00 86.56 295 GLN A CA 1
ATOM 2239 C C . GLN A 1 295 ? -33.972 -3.162 38.782 1.00 86.56 295 GLN A C 1
ATOM 2241 O O . GLN A 1 295 ? -33.107 -2.570 39.422 1.00 86.56 295 GLN A O 1
ATOM 2246 N N . GLY A 1 296 ? -33.864 -3.385 37.470 1.00 90.62 296 GLY A N 1
ATOM 2247 C CA . GLY A 1 296 ? -32.833 -2.797 36.624 1.00 90.62 296 GLY A CA 1
ATOM 2248 C C . GLY A 1 296 ? -32.242 -3.800 35.643 1.00 90.62 296 GLY A C 1
ATOM 2249 O O . GLY A 1 296 ? -32.949 -4.611 35.048 1.00 90.62 296 GLY A O 1
ATOM 2250 N N . PHE A 1 297 ? -30.930 -3.714 35.441 1.00 94.94 297 PHE A N 1
ATOM 2251 C CA . PHE A 1 297 ? -30.196 -4.583 34.526 1.00 94.94 297 PHE A CA 1
ATOM 2252 C C . PHE A 1 297 ? -29.936 -5.954 35.153 1.00 94.94 297 PHE A C 1
ATOM 2254 O O . PHE A 1 297 ? -29.508 -6.052 36.300 1.00 94.94 297 PHE A O 1
ATOM 2261 N N . VAL A 1 298 ? -30.136 -7.018 34.377 1.00 94.94 298 VAL A N 1
ATOM 2262 C CA . VAL A 1 298 ? -29.916 -8.403 34.805 1.00 94.94 298 VAL A CA 1
ATOM 2263 C C . VAL A 1 298 ? -28.749 -8.993 34.029 1.00 94.94 298 VAL A C 1
ATOM 2265 O O . VAL A 1 298 ? -28.744 -9.015 32.798 1.00 94.94 298 VAL A O 1
ATOM 2268 N N . TRP A 1 299 ? -27.767 -9.528 34.744 1.00 94.62 299 TRP A N 1
ATOM 2269 C CA . TRP A 1 299 ? -26.641 -10.269 34.184 1.00 94.62 299 TRP A CA 1
ATOM 2270 C C . TRP A 1 299 ? -26.293 -11.440 35.096 1.00 94.62 299 TRP A C 1
ATOM 2272 O O . TRP A 1 299 ? -26.655 -11.462 36.272 1.00 94.62 299 TRP A O 1
ATOM 2282 N N . TYR A 1 300 ? -25.557 -12.412 34.564 1.00 92.56 300 TYR A N 1
ATOM 2283 C CA . TYR A 1 300 ? -25.121 -13.573 35.334 1.00 92.56 300 TYR A CA 1
ATOM 2284 C C . TYR A 1 300 ? -23.603 -13.602 35.473 1.00 92.56 300 TYR A C 1
ATOM 2286 O O . TYR A 1 300 ? -22.855 -13.273 34.552 1.00 92.56 300 TYR A O 1
ATOM 2294 N N . THR A 1 301 ? -23.145 -14.023 36.647 1.00 90.94 301 THR A N 1
ATOM 2295 C CA . THR A 1 301 ? -21.745 -14.328 36.939 1.00 90.94 301 THR A CA 1
ATOM 2296 C C . THR A 1 301 ? -21.679 -15.548 37.849 1.00 90.94 301 THR A C 1
ATOM 2298 O O . THR A 1 301 ? -22.635 -15.854 38.554 1.00 90.94 301 THR A O 1
ATOM 2301 N N . ASN A 1 302 ? -20.547 -16.249 37.854 1.00 92.69 302 ASN A N 1
ATOM 2302 C CA . ASN A 1 302 ? -20.318 -17.332 38.804 1.00 92.69 302 ASN A CA 1
ATOM 2303 C C . ASN A 1 302 ? -20.224 -16.769 40.240 1.00 92.69 302 ASN A C 1
ATOM 2305 O O . ASN A 1 302 ? -19.545 -15.761 40.456 1.00 92.69 302 ASN A O 1
ATOM 2309 N N . TYR A 1 303 ? -20.863 -17.420 41.213 1.00 91.94 303 TYR A N 1
ATOM 2310 C CA . TYR A 1 303 ? -20.831 -17.016 42.626 1.00 91.94 303 TYR A CA 1
ATOM 2311 C C . TYR A 1 303 ? -19.430 -17.060 43.257 1.00 91.94 303 TYR A C 1
ATOM 2313 O O . TYR A 1 303 ? -19.166 -16.301 44.179 1.00 91.94 303 TYR A O 1
ATOM 2321 N N . GLY A 1 304 ? -18.518 -17.888 42.740 1.00 94.62 304 GLY A N 1
ATOM 2322 C CA . GLY A 1 304 ? -17.100 -17.910 43.126 1.00 94.62 304 GLY A CA 1
ATOM 2323 C C . GLY A 1 304 ? -16.213 -16.973 42.299 1.00 94.62 304 GLY A C 1
ATOM 2324 O O . GLY A 1 304 ? -14.990 -17.065 42.349 1.00 94.62 304 GLY A O 1
ATOM 2325 N N . SER A 1 305 ? -16.795 -16.112 41.458 1.00 94.69 305 SER A N 1
ATOM 2326 C CA . SER A 1 305 ? -16.014 -15.145 40.682 1.00 94.69 305 SER A CA 1
ATOM 2327 C C . SER A 1 305 ? -15.565 -13.966 41.540 1.00 94.69 305 SER A C 1
ATOM 2329 O O . SER A 1 305 ? -16.266 -13.559 42.464 1.00 94.69 305 SER A O 1
ATOM 2331 N N . GLN A 1 306 ? -14.466 -13.320 41.138 1.00 94.12 306 GLN A N 1
ATOM 2332 C CA . GLN A 1 306 ? -14.022 -12.061 41.746 1.00 94.12 306 GLN A CA 1
ATOM 2333 C C . GLN A 1 306 ? -15.151 -11.021 41.819 1.00 94.12 306 GLN A C 1
ATOM 2335 O O . GLN A 1 306 ? -15.302 -10.357 42.830 1.00 94.12 306 GLN A O 1
ATOM 2340 N N . LYS A 1 307 ? -15.996 -10.932 40.781 1.00 95.31 307 LYS A N 1
ATOM 2341 C CA . LYS A 1 307 ? -17.142 -10.012 40.738 1.00 95.31 307 LYS A CA 1
ATOM 2342 C C . LYS A 1 307 ? -18.159 -10.274 41.843 1.00 95.31 307 LYS A C 1
ATOM 2344 O O . LYS A 1 307 ? -18.663 -9.330 42.433 1.00 95.31 307 LYS A O 1
ATOM 2349 N N . ALA A 1 308 ? -18.469 -11.542 42.105 1.00 95.12 308 ALA A N 1
ATOM 2350 C CA . ALA A 1 308 ? -19.409 -11.913 43.154 1.00 95.12 308 ALA A CA 1
ATOM 2351 C C . ALA A 1 308 ? -18.830 -11.622 44.546 1.00 95.12 308 ALA A C 1
ATOM 2353 O O . ALA A 1 308 ? -19.538 -11.090 45.396 1.00 95.12 308 ALA A O 1
ATOM 2354 N N . HIS A 1 309 ? -17.536 -11.892 44.746 1.00 95.75 309 HIS A N 1
ATOM 2355 C CA . HIS A 1 309 ? -16.840 -11.527 45.979 1.00 95.75 309 HIS A CA 1
ATOM 2356 C C . HIS A 1 309 ? -16.807 -10.008 46.190 1.00 95.75 309 HIS A C 1
ATOM 2358 O O . HIS A 1 309 ? -17.241 -9.551 47.245 1.00 95.75 309 HIS A O 1
ATOM 2364 N N . ASP A 1 310 ? -16.402 -9.233 45.176 1.00 96.94 310 ASP A N 1
ATOM 2365 C CA . ASP A 1 310 ? -16.409 -7.766 45.225 1.00 96.94 310 ASP A CA 1
ATOM 2366 C C . ASP A 1 310 ? -17.805 -7.241 45.603 1.00 96.94 310 ASP A C 1
ATOM 2368 O O . ASP A 1 310 ? -17.921 -6.423 46.506 1.00 96.94 310 ASP A O 1
ATOM 2372 N N . LEU A 1 311 ? -18.868 -7.764 44.975 1.00 95.44 311 LEU A N 1
ATOM 2373 C CA . LEU A 1 311 ? -20.256 -7.353 45.231 1.00 95.44 311 LEU A CA 1
ATOM 2374 C C . LEU A 1 311 ? -20.775 -7.734 46.621 1.00 95.44 311 LEU A C 1
ATOM 2376 O O . LEU A 1 311 ? -21.624 -7.036 47.171 1.00 95.44 311 LEU A O 1
ATOM 2380 N N . SER A 1 312 ? -20.280 -8.837 47.191 1.00 95.19 312 SER A N 1
ATOM 2381 C CA . SER A 1 312 ? -20.631 -9.245 48.556 1.00 95.19 312 SER A CA 1
ATOM 2382 C C . SER A 1 312 ? -20.013 -8.334 49.619 1.00 95.19 312 SER A C 1
ATOM 2384 O O . SER A 1 312 ? -20.586 -8.172 50.693 1.00 95.19 312 SER A O 1
ATOM 2386 N N . GLU A 1 313 ? -18.866 -7.723 49.312 1.00 95.44 313 GLU A N 1
ATOM 2387 C CA . GLU A 1 313 ? -18.179 -6.770 50.189 1.00 95.44 313 GLU A CA 1
ATOM 2388 C C . GLU A 1 313 ? -18.602 -5.317 49.913 1.00 95.44 313 GLU A C 1
ATOM 2390 O O . GLU A 1 313 ? -18.583 -4.482 50.816 1.00 95.44 313 GLU A O 1
ATOM 2395 N N . ASN A 1 314 ? -18.983 -5.007 48.671 1.00 95.62 314 ASN A N 1
ATOM 2396 C CA . ASN A 1 314 ? -19.392 -3.690 48.204 1.00 95.62 314 ASN A CA 1
ATOM 2397 C C . ASN A 1 314 ? -20.475 -3.821 47.125 1.00 95.62 314 ASN A C 1
ATOM 2399 O O . ASN A 1 314 ? -20.191 -4.157 45.979 1.00 95.62 314 ASN A O 1
ATOM 2403 N N . SER A 1 315 ? -21.714 -3.476 47.467 1.00 94.00 315 SER A N 1
ATOM 2404 C CA . SER A 1 315 ? -22.871 -3.615 46.577 1.00 94.00 315 SER A CA 1
ATOM 2405 C C . SER A 1 315 ? -22.901 -2.636 45.392 1.00 94.00 315 SER A C 1
ATOM 2407 O O . SER A 1 315 ? -23.834 -2.688 44.592 1.00 94.00 315 SER A O 1
ATOM 2409 N N . ASN A 1 316 ? -21.909 -1.751 45.248 1.00 94.31 316 ASN A N 1
ATOM 2410 C CA . ASN A 1 316 ? -21.836 -0.804 44.138 1.00 94.31 316 ASN A CA 1
ATOM 2411 C C . ASN A 1 316 ? -21.165 -1.422 42.901 1.00 94.31 316 ASN A C 1
ATOM 2413 O O . ASN A 1 316 ? -20.102 -2.043 42.978 1.00 94.31 316 ASN A O 1
ATOM 2417 N N . ALA A 1 317 ? -21.755 -1.170 41.734 1.00 95.12 317 ALA A N 1
ATOM 2418 C CA . ALA A 1 317 ? -21.221 -1.549 40.432 1.00 95.12 317 ALA A CA 1
ATOM 2419 C C . ALA A 1 317 ? -21.483 -0.453 39.398 1.00 95.12 317 ALA A C 1
ATOM 2421 O O . ALA A 1 317 ? -22.397 0.353 39.559 1.00 95.12 317 ALA A O 1
ATOM 2422 N N . ALA A 1 318 ? -20.705 -0.466 38.318 1.00 95.75 318 ALA A N 1
ATOM 2423 C CA . ALA A 1 318 ? -20.954 0.352 37.137 1.00 95.75 318 ALA A CA 1
ATOM 2424 C C . ALA A 1 318 ? -21.049 -0.539 35.897 1.00 95.75 318 ALA A C 1
ATOM 2426 O O . ALA A 1 318 ? -20.284 -1.500 35.753 1.00 95.75 318 ALA A O 1
ATOM 2427 N N . LEU A 1 319 ? -21.985 -0.205 35.016 1.00 95.12 319 LEU A N 1
ATOM 2428 C CA . LEU A 1 319 ? -22.151 -0.811 33.701 1.00 95.12 319 LEU A CA 1
ATOM 2429 C C . LEU A 1 319 ? -21.832 0.242 32.643 1.00 95.12 319 LEU A C 1
ATOM 2431 O O . LEU A 1 319 ? -22.127 1.412 32.863 1.00 95.12 319 LEU A O 1
ATOM 2435 N N . LEU A 1 320 ? -21.224 -0.175 31.534 1.00 96.50 320 LEU A N 1
ATOM 2436 C CA . LEU A 1 320 ? -21.028 0.678 30.365 1.00 96.50 320 LEU A CA 1
ATOM 2437 C C . LEU A 1 320 ? -21.337 -0.104 29.092 1.00 96.50 320 LEU A C 1
ATOM 2439 O O . LEU A 1 320 ? -20.745 -1.162 28.847 1.00 96.50 320 LEU A O 1
ATOM 2443 N N . PHE A 1 321 ? -22.240 0.432 28.280 1.00 95.69 321 PHE A N 1
ATOM 2444 C CA . PHE A 1 321 ? -22.475 -0.014 26.910 1.00 95.69 321 PHE A CA 1
ATOM 2445 C C . PHE A 1 321 ? -21.685 0.875 25.958 1.00 95.69 321 PHE A C 1
ATOM 2447 O O . PHE A 1 321 ? -21.647 2.089 26.134 1.00 95.69 321 PHE A O 1
ATOM 2454 N N . TYR A 1 322 ? -21.061 0.279 24.943 1.00 94.44 322 TYR A N 1
ATOM 2455 C CA . TYR A 1 322 ? -20.386 1.024 23.883 1.00 94.44 322 TYR A CA 1
ATOM 2456 C C . TYR A 1 322 ? -20.779 0.460 22.523 1.00 94.44 322 TYR A C 1
ATOM 2458 O O . TYR A 1 322 ? -20.377 -0.644 22.154 1.00 94.44 322 TYR A O 1
ATOM 2466 N N . TRP A 1 323 ? -21.563 1.232 21.776 1.00 92.88 323 TRP A N 1
ATOM 2467 C CA . TRP A 1 323 ? -22.004 0.893 20.428 1.00 92.88 323 TRP A CA 1
ATOM 2468 C C . TRP A 1 323 ? -21.230 1.749 19.430 1.00 92.88 323 TRP A C 1
ATOM 2470 O O . TRP A 1 323 ? -21.704 2.798 18.993 1.00 92.88 323 TRP A O 1
ATOM 2480 N N . ASN A 1 324 ? -20.017 1.293 19.095 1.00 88.25 324 ASN A N 1
ATOM 2481 C CA . ASN A 1 324 ? -19.069 2.009 18.234 1.00 88.25 324 ASN A CA 1
ATOM 2482 C C . ASN A 1 324 ? -19.691 2.447 16.903 1.00 88.25 324 ASN A C 1
ATOM 2484 O O . ASN A 1 324 ? -19.576 3.601 16.524 1.00 88.25 324 ASN A O 1
ATOM 2488 N N . GLU A 1 325 ? -20.409 1.548 16.226 1.00 87.44 325 GLU A N 1
ATOM 2489 C CA . GLU A 1 325 ? -21.041 1.827 14.926 1.00 87.44 325 GLU A CA 1
ATOM 2490 C C . GLU A 1 325 ? -22.107 2.933 14.993 1.00 87.44 325 GLU A C 1
ATOM 2492 O O . GLU A 1 325 ? -22.437 3.544 13.982 1.00 87.44 325 GLU A O 1
ATOM 2497 N N . MET A 1 326 ? -22.634 3.207 16.189 1.00 88.06 326 MET A N 1
ATOM 2498 C CA . MET A 1 326 ? -23.629 4.250 16.434 1.00 88.06 326 MET A CA 1
ATOM 2499 C C . MET A 1 326 ? -23.039 5.497 17.100 1.00 88.06 326 MET A C 1
ATOM 2501 O O . MET A 1 326 ? -23.772 6.462 17.306 1.00 88.06 326 MET A O 1
ATOM 2505 N N . ASN A 1 327 ? -21.752 5.486 17.468 1.00 87.94 327 ASN A N 1
ATOM 2506 C CA . ASN A 1 327 ? -21.093 6.538 18.249 1.00 87.94 327 ASN A CA 1
ATOM 2507 C C . ASN A 1 327 ? -21.811 6.850 19.578 1.00 87.94 327 ASN A C 1
ATOM 2509 O O . ASN A 1 327 ? -21.937 8.011 19.969 1.00 87.94 327 ASN A O 1
ATOM 2513 N N . ARG A 1 328 ? -22.317 5.821 20.274 1.00 88.75 328 ARG A N 1
ATOM 2514 C CA . ARG A 1 328 ? -23.053 5.975 21.544 1.00 88.75 328 ARG A CA 1
ATOM 2515 C C . ARG A 1 328 ? -22.445 5.153 22.674 1.00 88.75 328 ARG A C 1
ATOM 2517 O O . ARG A 1 328 ? -21.993 4.027 22.464 1.00 88.75 328 ARG A O 1
ATOM 2524 N N . GLN A 1 329 ? -22.509 5.709 23.882 1.00 90.44 329 GLN A N 1
ATOM 2525 C CA . GLN A 1 329 ? -22.240 5.005 25.134 1.00 90.44 329 GLN A CA 1
ATOM 2526 C C . GLN A 1 329 ? -23.333 5.304 26.162 1.00 90.44 329 GLN A C 1
ATOM 2528 O O . GLN A 1 329 ? -23.902 6.398 26.137 1.00 90.44 329 GLN A O 1
ATOM 2533 N N . LEU A 1 330 ? -23.609 4.346 27.047 1.00 87.81 330 LEU A N 1
ATOM 2534 C CA . LEU A 1 330 ? -24.556 4.485 28.157 1.00 87.81 330 LEU A CA 1
ATOM 2535 C C . LEU A 1 330 ? -23.975 3.914 29.443 1.00 87.81 330 LEU A C 1
ATOM 2537 O O . LEU A 1 330 ? -23.373 2.815 29.360 1.00 87.81 330 LEU A O 1
#

Organism: Triticum urartu (NCBI:txid4572)

pLDDT: mean 92.09, std 9.56, range [48.09, 98.94]